Protein AF-A0AA95BVN0-F1 (afdb_monomer_lite)

pLDDT: mean 71.1, std 17.51, range [23.05, 95.69]

Structure (mmCIF, N/CA/C/O backbone):
data_AF-A0AA95BVN0-F1
#
_entry.id   AF-A0AA95BVN0-F1
#
loop_
_atom_site.group_PDB
_atom_site.id
_atom_site.type_symbol
_atom_site.label_atom_id
_atom_site.label_alt_id
_atom_site.label_comp_id
_atom_site.label_asym_id
_atom_site.label_entity_id
_atom_site.label_seq_id
_atom_site.pdbx_PDB_ins_code
_atom_site.Cartn_x
_atom_site.Cartn_y
_atom_site.Cartn_z
_atom_site.occupancy
_atom_site.B_iso_or_equiv
_atom_site.auth_seq_id
_atom_site.auth_comp_id
_atom_site.auth_asym_id
_atom_site.auth_atom_id
_atom_site.pdbx_PDB_model_num
ATOM 1 N N . MET A 1 1 ? -22.262 4.158 20.030 1.00 78.12 1 MET A N 1
ATOM 2 C CA . MET A 1 1 ? -21.101 3.301 20.342 1.00 78.12 1 MET A CA 1
ATOM 3 C C . MET A 1 1 ? -20.127 3.224 19.173 1.00 78.12 1 MET A C 1
ATOM 5 O O . MET A 1 1 ? -19.032 3.750 19.288 1.00 78.12 1 MET A O 1
ATOM 9 N N . GLU A 1 2 ? -20.540 2.690 18.022 1.00 81.88 2 GLU A N 1
ATOM 10 C CA . GLU A 1 2 ? -19.675 2.530 16.840 1.00 81.88 2 GLU A CA 1
ATOM 11 C C . GLU A 1 2 ? -18.887 3.794 16.451 1.00 81.88 2 GLU A C 1
ATOM 13 O O . GLU A 1 2 ? -17.672 3.731 16.297 1.00 81.88 2 GLU A O 1
ATOM 18 N N . ARG A 1 3 ? -19.538 4.965 16.389 1.00 84.62 3 ARG A N 1
ATOM 19 C CA . ARG A 1 3 ? -18.864 6.246 16.096 1.00 84.62 3 ARG A CA 1
ATOM 20 C C . ARG A 1 3 ? -17.729 6.581 17.075 1.00 84.62 3 ARG A C 1
ATOM 22 O O . ARG A 1 3 ? -16.707 7.100 16.650 1.00 84.62 3 ARG A O 1
ATOM 29 N N . ILE A 1 4 ? -17.898 6.288 18.367 1.00 83.50 4 ILE A N 1
ATOM 30 C CA . ILE A 1 4 ? -16.883 6.556 19.403 1.00 83.50 4 ILE A CA 1
ATOM 31 C C . ILE A 1 4 ? -15.647 5.696 19.138 1.00 83.50 4 ILE A C 1
ATOM 33 O O . ILE A 1 4 ? -14.533 6.206 19.098 1.00 83.50 4 ILE A O 1
ATOM 37 N N . ILE A 1 5 ? -15.861 4.403 18.889 1.00 81.69 5 ILE A N 1
ATOM 38 C CA . ILE A 1 5 ? -14.778 3.451 18.643 1.00 81.69 5 ILE A CA 1
ATOM 39 C C . ILE A 1 5 ? -14.080 3.766 17.320 1.00 81.69 5 ILE A C 1
ATOM 41 O O . ILE A 1 5 ? -12.857 3.786 17.267 1.00 81.69 5 ILE A O 1
ATOM 45 N N . ARG A 1 6 ? -14.832 4.099 16.263 1.00 84.19 6 ARG A N 1
ATOM 46 C CA . ARG A 1 6 ? -14.247 4.526 14.984 1.00 84.19 6 ARG A CA 1
ATOM 47 C C . ARG A 1 6 ? -13.397 5.786 15.144 1.00 84.19 6 ARG A C 1
ATOM 49 O O . ARG A 1 6 ? -12.275 5.794 14.660 1.00 84.19 6 ARG A O 1
ATOM 56 N N . ASN A 1 7 ? -13.870 6.793 15.880 1.00 84.06 7 ASN A N 1
ATOM 57 C CA . ASN A 1 7 ? -13.094 8.007 16.150 1.00 84.06 7 ASN A CA 1
ATOM 58 C C . ASN A 1 7 ? -11.837 7.737 16.991 1.00 84.06 7 ASN A C 1
ATOM 60 O O . ASN A 1 7 ? -10.831 8.411 16.803 1.00 84.06 7 ASN A O 1
ATOM 64 N N . HIS A 1 8 ? -11.884 6.760 17.901 1.00 82.06 8 HIS A N 1
ATOM 65 C CA . HIS A 1 8 ? -10.721 6.331 18.678 1.00 82.06 8 HIS A CA 1
ATOM 66 C C . HIS A 1 8 ? -9.692 5.579 17.819 1.00 82.06 8 HIS A C 1
ATOM 68 O O . HIS A 1 8 ? -8.492 5.754 17.999 1.00 82.06 8 HIS A O 1
ATOM 74 N N . LEU A 1 9 ? -10.157 4.756 16.876 1.00 77.50 9 LEU A N 1
ATOM 75 C CA . LEU A 1 9 ? -9.301 3.933 16.023 1.00 77.50 9 LEU A CA 1
ATOM 76 C C . LEU A 1 9 ? -8.743 4.682 14.809 1.00 77.50 9 LEU A C 1
ATOM 78 O O . LEU A 1 9 ? -7.658 4.336 14.351 1.00 77.50 9 LEU A O 1
ATOM 82 N N . GLU A 1 10 ? -9.449 5.682 14.272 1.00 78.44 10 GLU A N 1
ATOM 83 C CA . GLU A 1 10 ? -9.043 6.393 13.049 1.00 78.44 10 GLU A CA 1
ATOM 84 C C . GLU A 1 10 ? -7.615 6.966 13.122 1.00 78.44 10 GLU A C 1
ATOM 86 O O . GLU A 1 10 ? -6.864 6.739 12.177 1.00 78.44 10 GLU A O 1
ATOM 91 N N . PRO A 1 11 ? -7.178 7.612 14.225 1.00 72.81 11 PRO A N 1
ATOM 92 C CA . PRO A 1 11 ? -5.807 8.114 14.349 1.00 72.81 11 PRO A CA 1
ATOM 93 C C . PRO A 1 11 ? -4.747 7.010 14.418 1.00 72.81 11 PRO A C 1
ATOM 95 O O . PRO A 1 11 ? -3.572 7.281 14.198 1.00 72.81 11 PRO A O 1
ATOM 98 N N . THR A 1 12 ? -5.150 5.780 14.754 1.00 71.12 12 THR A N 1
ATOM 99 C CA . THR A 1 12 ? -4.251 4.622 14.858 1.00 71.12 12 THR A CA 1
ATOM 100 C C . THR A 1 12 ? -4.133 3.834 13.561 1.00 71.12 12 THR A C 1
ATOM 102 O O . THR A 1 12 ? -3.340 2.901 13.517 1.00 71.12 12 THR A O 1
ATOM 105 N N . LYS A 1 13 ? -4.915 4.186 12.529 1.00 74.19 13 LYS A N 1
ATOM 106 C CA . LYS A 1 13 ? -4.907 3.459 11.262 1.00 74.19 13 LYS A CA 1
ATOM 107 C C . LYS A 1 13 ? -3.582 3.615 10.547 1.00 74.19 13 LYS A C 1
ATOM 109 O O . LYS A 1 13 ? -3.167 4.725 10.212 1.00 74.19 13 LYS A O 1
ATOM 114 N N . GLU A 1 14 ? -2.984 2.486 10.217 1.00 75.00 14 GLU A N 1
ATOM 115 C CA . GLU A 1 14 ? -1.767 2.462 9.423 1.00 75.00 14 GLU A CA 1
ATOM 116 C C . GLU A 1 14 ? -2.058 2.611 7.921 1.00 75.00 14 GLU A C 1
ATOM 118 O O . GLU A 1 14 ? -3.038 2.086 7.376 1.00 75.00 14 GLU A O 1
ATOM 123 N N . LEU A 1 15 ? -1.173 3.336 7.237 1.00 74.44 15 LEU A N 1
ATOM 124 C CA . LEU A 1 15 ? -1.127 3.431 5.782 1.00 74.44 15 LEU A CA 1
ATOM 125 C C . LEU A 1 15 ? 0.186 2.845 5.291 1.00 74.44 15 LEU A C 1
ATOM 127 O O . LEU A 1 15 ? 1.250 3.108 5.847 1.00 74.44 15 LEU A O 1
ATOM 131 N N . TYR A 1 16 ? 0.102 2.097 4.203 1.00 73.31 16 TYR A N 1
ATOM 132 C CA . TYR A 1 16 ? 1.226 1.387 3.620 1.00 73.31 16 TYR A CA 1
ATOM 133 C C . TYR A 1 16 ? 1.524 2.015 2.276 1.00 73.31 16 TYR A C 1
ATOM 135 O O . TYR A 1 16 ? 0.611 2.183 1.465 1.00 73.31 16 TYR A O 1
ATOM 143 N N . ALA A 1 17 ? 2.786 2.346 2.020 1.00 74.38 17 ALA A N 1
ATOM 144 C CA . ALA A 1 17 ? 3.179 2.985 0.773 1.00 74.38 17 ALA A CA 1
ATOM 145 C C . ALA A 1 17 ? 4.375 2.294 0.105 1.00 74.38 17 ALA A C 1
ATOM 147 O O . ALA A 1 17 ? 5.085 1.499 0.711 1.00 74.38 17 ALA A O 1
ATOM 148 N N . LEU A 1 18 ? 4.599 2.628 -1.158 1.00 74.44 18 LEU A N 1
ATOM 149 C CA . LEU A 1 18 ? 5.765 2.279 -1.954 1.00 74.44 18 LEU A CA 1
ATOM 150 C C . LEU A 1 18 ? 6.384 3.580 -2.470 1.00 74.44 18 LEU A C 1
ATOM 152 O O . LEU A 1 18 ? 5.671 4.439 -2.991 1.00 74.44 18 LEU A O 1
ATOM 156 N N . ALA A 1 19 ? 7.704 3.715 -2.365 1.00 73.81 19 ALA A N 1
ATOM 157 C CA . ALA A 1 19 ? 8.438 4.740 -3.098 1.00 73.81 19 ALA A CA 1
ATOM 158 C C . ALA A 1 19 ? 8.720 4.225 -4.518 1.00 73.81 19 ALA A C 1
ATOM 160 O O . ALA A 1 19 ? 9.470 3.269 -4.705 1.00 73.81 19 ALA A O 1
ATOM 161 N N . LEU A 1 20 ? 8.086 4.838 -5.513 1.00 76.12 20 LEU A N 1
ATOM 162 C CA . LEU A 1 20 ? 8.218 4.497 -6.922 1.00 76.12 20 LEU A CA 1
ATOM 163 C C . LEU A 1 20 ? 9.097 5.532 -7.622 1.00 76.12 20 LEU A C 1
ATOM 165 O O . LEU A 1 20 ? 8.744 6.707 -7.690 1.00 76.12 20 LEU A O 1
ATOM 169 N N . GLN A 1 21 ? 10.211 5.089 -8.198 1.00 75.62 21 GLN A N 1
ATOM 170 C CA . GLN A 1 21 ? 11.025 5.945 -9.053 1.00 75.62 21 GLN A CA 1
ATOM 171 C C . GLN A 1 21 ? 10.382 6.095 -10.434 1.00 75.62 21 GLN A C 1
ATOM 173 O O . GLN A 1 21 ? 10.033 5.112 -11.090 1.00 75.62 21 GLN A O 1
ATOM 178 N N . THR A 1 22 ? 10.217 7.343 -10.856 1.00 80.50 22 THR A N 1
ATOM 179 C CA . THR A 1 22 ? 9.671 7.751 -12.154 1.00 80.50 22 THR A CA 1
ATOM 180 C C . THR A 1 22 ? 10.753 8.448 -12.980 1.00 80.50 22 THR A C 1
ATOM 182 O O . THR A 1 22 ? 11.842 8.709 -12.481 1.00 80.50 22 THR A O 1
ATOM 185 N N . GLY A 1 23 ? 10.482 8.726 -14.254 1.00 83.38 23 GLY A N 1
ATOM 186 C CA . GLY A 1 23 ? 11.475 9.245 -15.191 1.00 83.38 23 GLY A CA 1
ATOM 187 C C . GLY A 1 23 ? 12.376 8.146 -15.749 1.00 83.38 23 GLY A C 1
ATOM 188 O O . GLY A 1 23 ? 11.931 7.015 -15.954 1.00 83.38 23 GLY A O 1
ATOM 189 N N . GLU A 1 24 ? 13.625 8.486 -16.067 1.00 85.06 24 GLU A N 1
ATOM 190 C CA . GLU A 1 24 ? 14.593 7.515 -16.582 1.00 85.06 24 GLU A CA 1
ATOM 191 C C . GLU A 1 24 ? 15.206 6.700 -15.444 1.00 85.06 24 GLU A C 1
ATOM 193 O O . GLU A 1 24 ? 15.848 7.239 -14.546 1.00 85.06 24 GLU A O 1
ATOM 198 N N . VAL A 1 25 ? 15.048 5.380 -15.514 1.00 79.19 25 VAL A N 1
ATOM 199 C CA . VAL A 1 25 ? 15.492 4.448 -14.476 1.00 79.19 25 VAL A CA 1
ATOM 200 C C . VAL A 1 25 ? 16.294 3.301 -15.077 1.00 79.19 25 VAL A C 1
ATOM 202 O O . VAL A 1 25 ? 16.074 2.896 -16.221 1.00 79.19 25 VAL A O 1
ATOM 205 N N . THR A 1 26 ? 17.230 2.769 -14.290 1.00 79.19 26 THR A N 1
ATOM 206 C CA . THR A 1 26 ? 17.956 1.531 -14.600 1.00 79.19 26 THR A CA 1
ATOM 207 C C . THR A 1 26 ? 17.575 0.479 -13.575 1.00 79.19 26 THR A C 1
ATOM 209 O O . THR A 1 26 ? 17.833 0.643 -12.387 1.00 79.19 26 THR A O 1
ATOM 212 N N . LEU A 1 27 ? 16.950 -0.593 -14.043 1.00 74.31 27 LEU A N 1
ATOM 213 C CA . LEU A 1 27 ? 16.299 -1.593 -13.209 1.00 74.31 27 LEU A CA 1
ATOM 214 C C . LEU A 1 27 ? 16.991 -2.947 -13.380 1.00 74.31 27 LEU A C 1
ATOM 216 O O . LEU A 1 27 ? 17.377 -3.289 -14.501 1.00 74.31 27 LEU A O 1
ATOM 220 N N . PRO A 1 28 ? 17.142 -3.753 -12.320 1.00 74.19 28 PRO A N 1
ATOM 221 C CA . PRO A 1 28 ? 17.630 -5.117 -12.464 1.00 74.19 28 PRO A CA 1
ATOM 222 C C . PRO A 1 28 ? 16.620 -5.977 -13.240 1.00 74.19 28 PRO A C 1
ATOM 224 O O . PRO A 1 28 ? 15.403 -5.761 -13.178 1.00 74.19 28 PRO A O 1
ATOM 227 N N . LEU A 1 29 ? 17.119 -6.996 -13.943 1.00 69.75 29 LEU A N 1
ATOM 228 C CA . LEU A 1 29 ? 16.258 -8.052 -14.484 1.00 69.75 29 LEU A CA 1
ATOM 229 C C . LEU A 1 29 ? 15.560 -8.804 -13.329 1.00 69.75 29 LEU A C 1
ATOM 231 O O . LEU A 1 29 ? 16.141 -8.987 -12.256 1.00 69.75 29 LEU A O 1
ATOM 235 N N . GLY A 1 30 ? 14.298 -9.199 -13.534 1.00 64.12 30 GLY A N 1
ATOM 236 C CA . GLY A 1 30 ? 13.497 -9.899 -12.520 1.00 64.12 30 GLY A CA 1
ATOM 237 C C . GLY A 1 30 ? 14.121 -11.226 -12.062 1.00 64.12 30 GLY A C 1
ATOM 238 O O . GLY A 1 30 ? 14.895 -11.836 -12.796 1.00 64.12 30 GLY A O 1
ATOM 239 N N . GLY A 1 31 ? 13.792 -11.669 -10.842 1.00 56.59 31 GLY A N 1
ATOM 240 C CA . GLY A 1 31 ? 14.226 -12.962 -10.291 1.00 56.59 31 GLY A CA 1
ATOM 241 C C . GLY A 1 31 ? 15.585 -12.979 -9.575 1.00 56.59 31 GLY A C 1
ATOM 242 O O . GLY A 1 31 ? 15.949 -14.011 -9.019 1.00 56.59 31 GLY A O 1
ATOM 243 N N . LYS A 1 32 ? 16.335 -11.865 -9.552 1.00 46.88 32 LYS A N 1
ATOM 244 C CA . LYS A 1 32 ? 17.651 -11.776 -8.878 1.00 46.88 32 LYS A CA 1
ATOM 245 C C . LYS A 1 32 ? 17.600 -11.217 -7.446 1.00 46.88 32 LYS A C 1
ATOM 247 O O . LYS A 1 32 ? 18.495 -11.500 -6.656 1.00 46.88 32 LYS A O 1
ATOM 252 N N . TYR A 1 33 ? 16.571 -10.441 -7.114 1.00 45.31 33 TYR A N 1
ATOM 253 C CA . TYR A 1 33 ? 16.375 -9.831 -5.795 1.00 45.31 33 TYR A CA 1
ATOM 254 C C . TYR A 1 33 ? 14.983 -10.186 -5.265 1.00 45.31 33 TYR A C 1
ATOM 256 O O . TYR A 1 33 ? 14.074 -10.355 -6.083 1.00 45.31 33 TYR A O 1
ATOM 264 N N . PRO A 1 34 ? 14.801 -10.313 -3.935 1.00 42.75 34 PRO A N 1
ATOM 265 C CA . PRO A 1 34 ? 13.487 -10.554 -3.360 1.00 42.75 34 PRO A CA 1
ATOM 266 C C . PRO A 1 34 ? 12.512 -9.476 -3.835 1.00 42.75 34 PRO A C 1
ATOM 268 O O . PRO A 1 34 ? 12.796 -8.279 -3.789 1.00 42.75 34 PRO A O 1
ATOM 271 N N . HIS A 1 35 ? 11.377 -9.931 -4.353 1.00 47.88 35 HIS A N 1
ATOM 272 C CA . HIS A 1 35 ? 10.274 -9.061 -4.723 1.00 47.88 35 HIS A CA 1
ATOM 273 C C . HIS A 1 35 ? 9.620 -8.519 -3.449 1.00 47.88 35 HIS A C 1
ATOM 275 O O . HIS A 1 35 ? 9.761 -9.111 -2.378 1.00 47.88 35 HIS A O 1
ATOM 281 N N . VAL A 1 36 ? 8.870 -7.420 -3.562 1.00 46.78 36 VAL A N 1
ATOM 282 C CA . VAL A 1 36 ? 7.955 -7.022 -2.488 1.00 46.78 36 VAL A CA 1
ATOM 283 C C . VAL A 1 36 ? 6.926 -8.130 -2.345 1.00 46.78 36 VAL A C 1
ATOM 285 O O . VAL A 1 36 ? 5.977 -8.222 -3.118 1.00 46.78 36 VAL A O 1
ATOM 288 N N . THR A 1 37 ? 7.150 -9.002 -1.374 1.00 41.50 37 THR A N 1
ATOM 289 C CA . THR A 1 37 ? 6.113 -9.841 -0.807 1.00 41.50 37 THR A CA 1
ATOM 290 C C . THR A 1 37 ? 5.283 -8.893 0.043 1.00 41.50 37 THR A C 1
ATOM 292 O O . THR A 1 37 ? 5.810 -8.282 0.970 1.00 41.50 37 THR A O 1
ATOM 295 N N . TYR A 1 38 ? 4.043 -8.676 -0.376 1.00 44.03 38 TYR A N 1
ATOM 296 C CA . TYR A 1 38 ? 2.978 -7.961 0.327 1.00 44.03 38 TYR A CA 1
ATOM 297 C C . TYR A 1 38 ? 3.096 -8.024 1.868 1.00 44.03 38 TYR A C 1
ATOM 299 O O . TYR A 1 38 ? 3.600 -9.013 2.407 1.00 44.03 38 TYR A O 1
ATOM 307 N N . PRO A 1 39 ? 2.613 -7.003 2.604 1.00 44.78 39 PRO A N 1
ATOM 308 C CA . PRO A 1 39 ? 2.546 -7.085 4.061 1.00 44.78 39 PRO A CA 1
ATOM 309 C C . PRO A 1 39 ? 1.774 -8.351 4.462 1.00 44.78 39 PRO A C 1
ATOM 311 O O . PRO A 1 39 ? 0.632 -8.543 4.049 1.00 44.78 39 PRO A O 1
ATOM 314 N N . VAL A 1 40 ? 2.427 -9.245 5.208 1.00 41.41 40 VAL A N 1
ATOM 315 C CA . VAL A 1 40 ? 1.841 -10.529 5.609 1.00 41.41 40 VAL A CA 1
ATOM 316 C C . VAL A 1 40 ? 1.044 -10.337 6.907 1.00 41.41 40 VAL A C 1
ATOM 318 O O . VAL A 1 40 ? 1.543 -9.671 7.819 1.00 41.41 40 VAL A O 1
ATOM 321 N N . PRO A 1 41 ? -0.155 -10.931 7.021 1.00 40.91 41 PRO A N 1
ATOM 322 C CA . PRO A 1 41 ? -0.836 -11.175 8.293 1.00 40.91 41 PRO A CA 1
ATOM 323 C C . PRO A 1 41 ? 0.097 -11.797 9.351 1.00 40.91 41 PRO A C 1
ATOM 325 O O . PRO A 1 41 ? 0.703 -12.833 9.083 1.00 40.91 41 PRO A O 1
ATOM 328 N N . GLY A 1 42 ? 0.192 -11.205 10.550 1.00 43.69 42 GLY A N 1
ATOM 329 C CA . GLY A 1 42 ? 0.751 -11.876 11.739 1.00 43.69 42 GLY A CA 1
ATOM 330 C C . GLY A 1 42 ? 2.241 -11.666 12.062 1.00 43.69 42 GLY A C 1
ATOM 331 O O . GLY A 1 42 ? 2.999 -12.628 12.144 1.00 43.69 42 GLY A O 1
ATOM 332 N N . GLY A 1 43 ? 2.668 -10.433 12.353 1.00 36.72 43 GLY A N 1
ATOM 333 C CA . GLY A 1 43 ? 4.016 -10.163 12.871 1.00 36.72 43 GLY A CA 1
ATOM 334 C C . GLY A 1 43 ? 4.019 -9.259 14.101 1.00 36.72 43 GLY A C 1
ATOM 335 O O . GLY A 1 43 ? 4.195 -8.054 13.970 1.00 36.72 43 GLY A O 1
ATOM 336 N N . THR A 1 44 ? 3.901 -9.823 15.304 1.00 37.72 44 THR A N 1
ATOM 337 C CA . THR A 1 44 ? 4.252 -9.116 16.553 1.00 37.72 44 THR A CA 1
ATOM 338 C C . THR A 1 44 ? 5.765 -8.877 16.686 1.00 37.72 44 THR A C 1
ATOM 340 O O . THR A 1 44 ? 6.177 -8.035 17.478 1.00 37.72 44 THR A O 1
ATOM 343 N N . GLU A 1 45 ? 6.599 -9.550 15.881 1.00 38.16 45 GLU A N 1
ATOM 344 C CA . GLU A 1 45 ? 8.073 -9.467 15.932 1.00 38.16 45 GLU A CA 1
ATOM 345 C C . GLU A 1 45 ? 8.722 -8.710 14.764 1.00 38.16 45 GLU A C 1
ATOM 347 O O . GLU A 1 45 ? 9.940 -8.700 14.592 1.00 38.16 45 GLU A O 1
ATOM 352 N N . THR A 1 46 ? 7.943 -8.011 13.949 1.00 36.06 46 THR A N 1
ATOM 353 C CA . THR A 1 46 ? 8.507 -6.946 13.118 1.00 36.06 46 THR A CA 1
ATOM 354 C C . THR A 1 46 ? 7.552 -5.780 13.215 1.00 36.06 46 THR A C 1
ATOM 356 O O . THR A 1 46 ? 6.484 -5.862 12.618 1.00 36.06 46 THR A O 1
ATOM 359 N N . PRO A 1 47 ? 7.864 -4.716 13.977 1.00 33.84 47 PRO A N 1
ATOM 360 C CA . PRO A 1 47 ? 6.991 -3.559 13.983 1.00 33.84 47 PRO A CA 1
ATOM 361 C C . PRO A 1 47 ? 6.863 -3.087 12.532 1.00 33.84 47 PRO A C 1
ATOM 363 O O . PRO A 1 47 ? 7.854 -2.873 11.832 1.00 33.84 47 PRO A O 1
ATOM 366 N N . ILE A 1 48 ? 5.620 -3.009 12.066 1.00 38.50 48 ILE A N 1
ATOM 367 C CA . ILE A 1 48 ? 5.196 -2.748 10.682 1.00 38.50 48 ILE A CA 1
ATOM 368 C C . ILE A 1 48 ? 5.356 -1.247 10.331 1.00 38.50 48 ILE A C 1
ATOM 370 O O . ILE A 1 48 ? 4.744 -0.663 9.444 1.00 38.50 48 ILE A O 1
ATOM 374 N N . SER A 1 49 ? 6.304 -0.608 10.999 1.00 34.16 49 SER A N 1
ATOM 375 C CA . SER A 1 49 ? 6.754 0.757 10.843 1.00 34.16 49 SER A CA 1
ATOM 376 C C . SER A 1 49 ? 7.624 0.929 9.587 1.00 34.16 49 SER A C 1
ATOM 378 O O . SER A 1 49 ? 8.772 1.341 9.706 1.00 34.16 49 SER A O 1
ATOM 380 N N . ASN A 1 50 ? 7.115 0.655 8.376 1.00 38.97 50 ASN A N 1
ATOM 381 C CA . ASN A 1 50 ? 7.875 0.833 7.124 1.00 38.97 50 ASN A CA 1
ATOM 382 C C . ASN A 1 50 ? 7.060 1.417 5.952 1.00 38.97 50 ASN A C 1
ATOM 384 O O . ASN A 1 50 ? 6.896 0.765 4.929 1.00 38.97 50 ASN A O 1
ATOM 388 N N . VAL A 1 51 ? 6.605 2.669 6.091 1.00 39.84 51 VAL A N 1
ATOM 389 C CA . VAL A 1 51 ? 7.033 3.820 5.259 1.00 39.84 51 VAL A CA 1
ATOM 390 C C . VAL A 1 51 ? 6.918 5.067 6.135 1.00 39.84 51 VAL A C 1
ATOM 392 O O . VAL A 1 51 ? 5.814 5.493 6.462 1.00 39.84 51 VAL A O 1
ATOM 395 N N . TRP A 1 52 ? 8.049 5.669 6.509 1.00 38.75 52 TRP A N 1
ATOM 396 C CA . TRP A 1 52 ? 8.065 6.923 7.270 1.00 38.75 52 TRP A CA 1
ATOM 397 C C . TRP A 1 52 ? 8.497 8.079 6.386 1.00 38.75 52 TRP A C 1
ATOM 399 O O . TRP A 1 52 ? 9.508 8.011 5.688 1.00 38.75 52 TRP A O 1
ATOM 409 N N . ILE A 1 53 ? 7.745 9.169 6.464 1.00 30.77 53 ILE A N 1
ATOM 410 C CA . ILE A 1 53 ? 8.086 10.449 5.851 1.00 30.77 53 ILE A CA 1
ATOM 411 C C . ILE A 1 53 ? 8.301 11.436 6.991 1.00 30.77 53 ILE A C 1
ATOM 413 O O . ILE A 1 53 ? 7.542 11.490 7.956 1.00 30.77 53 ILE A O 1
ATOM 417 N N . VAL A 1 54 ? 9.438 12.117 6.915 1.00 31.89 54 VAL A N 1
ATOM 418 C CA . VAL A 1 54 ? 10.267 12.438 8.077 1.00 31.89 54 VAL A CA 1
ATOM 419 C C . VAL A 1 54 ? 10.085 13.871 8.561 1.00 31.89 54 VAL A C 1
ATOM 421 O O . VAL A 1 54 ? 10.381 14.801 7.823 1.00 31.89 54 VAL A O 1
ATOM 424 N N . ASN A 1 55 ? 9.820 14.046 9.857 1.00 23.27 55 ASN A N 1
ATOM 425 C CA . ASN A 1 55 ? 10.467 15.115 10.625 1.00 23.27 55 ASN A CA 1
ATOM 426 C C . ASN A 1 55 ? 11.032 14.554 11.944 1.00 23.27 55 ASN A C 1
ATOM 428 O O . ASN A 1 55 ? 10.563 14.868 13.032 1.00 23.27 55 ASN A O 1
ATOM 432 N N . GLY A 1 56 ? 12.037 13.678 11.813 1.00 23.05 56 GLY A N 1
ATOM 433 C CA . GLY A 1 56 ? 12.796 13.113 12.934 1.00 23.05 56 GLY A CA 1
ATOM 434 C C . GLY A 1 56 ? 13.232 11.654 12.751 1.00 23.05 56 GLY A C 1
ATOM 435 O O . GLY A 1 56 ? 12.794 10.805 13.505 1.00 23.05 56 GLY A O 1
ATOM 436 N N . ASN A 1 57 ? 14.061 11.385 11.735 1.00 23.98 57 ASN A N 1
ATOM 437 C CA . ASN A 1 57 ? 14.975 10.241 11.535 1.00 23.98 57 ASN A CA 1
ATOM 438 C C . ASN A 1 57 ? 14.613 8.826 12.055 1.00 23.98 57 ASN A C 1
ATOM 440 O O . ASN A 1 57 ? 14.791 8.536 13.232 1.00 23.98 57 ASN A O 1
ATOM 444 N N . TYR A 1 58 ? 14.311 7.906 11.127 1.00 29.03 58 TYR A N 1
ATOM 445 C CA . TYR A 1 58 ? 15.033 6.641 10.836 1.00 29.03 58 TYR A CA 1
ATOM 446 C C . TYR A 1 58 ? 14.196 5.807 9.843 1.00 29.03 58 TYR A C 1
ATOM 448 O O . TYR A 1 58 ? 12.992 5.643 10.030 1.00 29.03 58 TYR A O 1
ATOM 456 N N . MET A 1 59 ? 14.823 5.310 8.770 1.00 38.06 59 MET A N 1
ATOM 457 C CA . MET A 1 59 ? 14.214 4.396 7.793 1.00 38.06 59 MET A CA 1
ATOM 458 C C . MET A 1 59 ? 14.431 2.955 8.267 1.00 38.06 59 MET A C 1
ATOM 460 O O . MET A 1 59 ? 15.567 2.487 8.302 1.00 38.06 59 MET A O 1
ATOM 464 N N . GLY A 1 60 ? 13.356 2.259 8.642 1.00 32.44 60 GLY A N 1
ATOM 465 C CA . GLY A 1 60 ? 13.377 0.800 8.761 1.00 32.44 60 GLY A CA 1
ATOM 466 C C . GLY A 1 60 ? 13.366 0.126 7.380 1.00 32.44 60 GLY A C 1
ATOM 467 O O . GLY A 1 60 ? 13.520 0.797 6.360 1.00 32.44 60 GLY A O 1
ATOM 468 N N . LYS A 1 61 ? 13.196 -1.206 7.347 1.00 34.69 61 LYS A N 1
ATOM 469 C CA . LYS A 1 61 ? 13.140 -2.023 6.120 1.00 34.69 61 LYS A CA 1
ATOM 470 C C . LYS A 1 61 ? 12.044 -1.530 5.169 1.00 34.69 61 LYS A C 1
ATOM 472 O O . LYS A 1 61 ? 10.912 -2.009 5.196 1.00 34.69 61 LYS A O 1
ATOM 477 N N . THR A 1 62 ? 12.401 -0.618 4.277 1.00 36.22 62 THR A N 1
ATOM 478 C CA . THR A 1 62 ? 11.716 -0.438 3.009 1.00 36.22 62 THR A CA 1
ATOM 479 C C . THR A 1 62 ? 11.611 -1.820 2.369 1.00 36.22 62 THR A C 1
ATOM 481 O O . THR A 1 62 ? 12.616 -2.501 2.160 1.00 36.22 62 THR A O 1
ATOM 484 N N . TYR A 1 63 ? 10.391 -2.267 2.070 1.00 39.97 63 TYR A N 1
ATOM 485 C CA . TYR A 1 63 ? 10.215 -3.298 1.054 1.00 39.97 63 TYR A CA 1
ATOM 486 C C . TYR A 1 63 ? 10.556 -2.618 -0.270 1.00 39.97 63 TYR A C 1
ATOM 488 O O . TYR A 1 63 ? 9.688 -2.157 -1.009 1.00 39.97 63 TYR A O 1
ATOM 496 N N . GLU A 1 64 ? 11.856 -2.438 -0.500 1.00 39.50 64 GLU A N 1
ATOM 497 C CA . GLU A 1 64 ? 12.396 -1.947 -1.749 1.00 39.50 64 GLU A CA 1
ATOM 498 C C . GLU A 1 64 ? 12.073 -3.019 -2.770 1.00 39.50 64 GLU A C 1
ATOM 500 O O . GLU A 1 64 ? 12.822 -3.966 -2.999 1.00 39.50 64 GLU A O 1
ATOM 505 N N . CYS A 1 65 ? 10.937 -2.860 -3.445 1.00 48.53 65 CYS A N 1
ATOM 506 C CA . CYS A 1 65 ? 10.957 -3.245 -4.832 1.00 48.53 65 CYS A CA 1
ATOM 507 C C . CYS A 1 65 ? 12.087 -2.398 -5.405 1.00 48.53 65 CYS A C 1
ATOM 509 O O . CYS A 1 65 ? 11.900 -1.199 -5.601 1.00 48.53 65 CYS A O 1
ATOM 511 N N . HIS A 1 66 ? 13.236 -2.992 -5.722 1.00 48.28 66 HIS A N 1
ATOM 512 C CA . HIS A 1 66 ? 14.246 -2.335 -6.558 1.00 48.28 66 HIS A CA 1
ATOM 513 C C . HIS A 1 66 ? 13.720 -2.094 -7.991 1.00 48.28 66 HIS A C 1
ATOM 515 O O . HIS A 1 66 ? 14.485 -2.066 -8.950 1.00 48.28 66 HIS A O 1
ATOM 521 N N . GLY A 1 67 ? 12.396 -1.998 -8.153 1.00 58.38 67 GLY A N 1
ATOM 522 C CA . GLY A 1 67 ? 11.706 -1.703 -9.380 1.00 58.38 67 GLY A CA 1
ATOM 523 C C . GLY A 1 67 ? 12.057 -2.670 -10.489 1.00 58.38 67 GLY A C 1
ATOM 524 O O . GLY A 1 67 ? 12.208 -2.216 -11.607 1.00 58.38 67 GLY A O 1
ATOM 525 N N . CYS A 1 68 ? 12.262 -3.965 -10.223 1.00 71.94 68 CYS A N 1
ATOM 526 C CA . CYS A 1 68 ? 12.752 -4.853 -11.279 1.00 71.94 68 CYS A CA 1
ATOM 527 C C . CYS A 1 68 ? 11.832 -4.831 -12.513 1.00 71.94 68 CYS A C 1
ATOM 529 O O . CYS A 1 68 ? 10.629 -4.574 -12.409 1.00 71.94 68 CYS A O 1
ATOM 531 N N . ASP A 1 69 ? 12.394 -5.165 -13.674 1.00 75.50 69 ASP A N 1
ATOM 532 C CA . ASP A 1 69 ? 11.674 -5.207 -14.956 1.00 75.50 69 ASP A CA 1
ATOM 533 C C . ASP A 1 69 ? 10.350 -5.994 -14.876 1.00 75.50 69 ASP A C 1
ATOM 535 O O . ASP A 1 69 ? 9.357 -5.596 -15.478 1.00 75.50 69 ASP A O 1
ATOM 539 N N . SER A 1 70 ? 10.298 -7.068 -14.076 1.00 77.06 70 SER A N 1
ATOM 540 C CA . SER A 1 70 ? 9.073 -7.855 -13.881 1.00 77.06 70 SER A CA 1
ATOM 541 C C . SER A 1 70 ? 7.986 -7.092 -13.122 1.00 77.06 70 SER A C 1
ATOM 543 O O . SER A 1 70 ? 6.828 -7.148 -13.514 1.00 77.06 70 SER A O 1
ATOM 545 N N . CYS A 1 71 ? 8.337 -6.367 -12.056 1.00 75.69 71 CYS A N 1
ATOM 546 C CA . CYS A 1 71 ? 7.362 -5.595 -11.283 1.00 75.69 71 CYS A CA 1
ATOM 547 C C . CYS A 1 71 ? 6.809 -4.432 -12.112 1.00 75.69 71 CYS A C 1
ATOM 549 O O . CYS A 1 71 ? 5.605 -4.194 -12.098 1.00 75.69 71 CYS A O 1
ATOM 551 N N . MET A 1 72 ? 7.663 -3.754 -12.888 1.00 81.38 72 MET A N 1
ATOM 552 C CA . MET A 1 72 ? 7.210 -2.673 -13.768 1.00 81.38 72 MET A CA 1
ATOM 553 C C . MET A 1 72 ? 6.261 -3.170 -14.857 1.00 81.38 72 MET A C 1
ATOM 555 O O . MET A 1 72 ? 5.261 -2.511 -15.129 1.00 81.38 72 MET A O 1
ATOM 559 N N . LYS A 1 73 ? 6.510 -4.357 -15.423 1.00 84.19 73 LYS A N 1
ATOM 560 C CA . LYS A 1 73 ? 5.567 -5.000 -16.349 1.00 84.19 73 LYS A CA 1
ATOM 561 C C . LYS A 1 73 ? 4.234 -5.310 -15.687 1.00 84.19 73 LYS A C 1
ATOM 563 O O . LYS A 1 73 ? 3.212 -4.916 -16.221 1.00 84.19 73 LYS A O 1
ATOM 568 N N . CYS A 1 74 ? 4.234 -5.896 -14.490 1.00 82.12 74 CYS A N 1
ATOM 569 C CA . CYS A 1 74 ? 2.997 -6.142 -13.745 1.00 82.12 74 CYS A CA 1
ATOM 570 C C . CYS A 1 74 ? 2.190 -4.851 -13.520 1.00 82.12 74 CYS A C 1
ATOM 572 O O . CYS A 1 74 ? 0.984 -4.812 -13.759 1.00 82.12 74 CYS A O 1
ATOM 574 N N . TYR A 1 75 ? 2.848 -3.763 -13.105 1.00 86.00 75 TYR A N 1
ATOM 575 C CA . TYR A 1 75 ? 2.185 -2.469 -12.920 1.00 86.00 75 TYR A CA 1
ATOM 576 C C . TYR A 1 75 ? 1.680 -1.870 -14.240 1.00 86.00 75 TYR A C 1
ATOM 578 O O . TYR A 1 75 ? 0.627 -1.226 -14.263 1.00 86.00 75 TYR A O 1
ATOM 586 N N . GLN A 1 76 ? 2.423 -2.060 -15.332 1.00 90.69 76 GLN A N 1
ATOM 587 C CA . GLN A 1 76 ? 2.033 -1.633 -16.673 1.00 90.69 76 GLN A CA 1
ATOM 588 C C . GLN A 1 76 ? 0.818 -2.414 -17.179 1.00 90.69 76 GLN A C 1
ATOM 590 O O . GLN A 1 76 ? -0.142 -1.794 -17.631 1.00 90.69 76 GLN A O 1
ATOM 595 N N . ASP A 1 77 ? 0.822 -3.739 -17.042 1.00 90.19 77 ASP A N 1
ATOM 596 C CA . ASP A 1 77 ? -0.278 -4.625 -17.431 1.00 90.19 77 ASP A CA 1
ATOM 597 C C . ASP A 1 77 ? -1.556 -4.295 -16.639 1.00 90.19 77 ASP A C 1
ATOM 599 O O . ASP A 1 77 ? -2.663 -4.324 -17.177 1.00 90.19 77 ASP A O 1
ATOM 603 N N . ALA A 1 78 ? -1.409 -3.868 -15.379 1.00 87.56 78 ALA A N 1
ATOM 604 C CA . ALA A 1 78 ? -2.502 -3.358 -14.548 1.00 87.56 78 ALA A CA 1
ATOM 605 C C . ALA A 1 78 ? -2.958 -1.920 -14.902 1.00 87.56 78 ALA A C 1
ATOM 607 O O . ALA A 1 78 ? -3.913 -1.394 -14.307 1.00 87.56 78 ALA A O 1
ATOM 608 N N . GLY A 1 79 ? -2.286 -1.256 -15.849 1.00 93.81 79 GLY A N 1
ATOM 609 C CA . GLY A 1 79 ? -2.576 0.104 -16.310 1.00 93.81 79 GLY A CA 1
ATOM 610 C C . GLY A 1 79 ? -2.212 1.206 -15.311 1.00 93.81 79 GLY A C 1
ATOM 611 O O . GLY A 1 79 ? -2.763 2.307 -15.383 1.00 93.81 79 GLY A O 1
ATOM 612 N N . LEU A 1 80 ? -1.337 0.926 -14.343 1.00 90.44 80 LEU A N 1
ATOM 613 C CA . LEU A 1 80 ? -0.972 1.845 -13.256 1.00 90.44 80 LEU A CA 1
ATOM 614 C C . LEU A 1 80 ? 0.206 2.748 -13.625 1.00 90.44 80 LEU A C 1
ATOM 616 O O . LEU A 1 80 ? 0.296 3.886 -13.158 1.00 90.44 80 LEU A O 1
ATOM 620 N N . ILE A 1 81 ? 1.084 2.258 -14.497 1.00 91.00 81 ILE A N 1
ATOM 621 C CA . ILE A 1 81 ? 2.219 3.007 -15.030 1.00 91.00 81 ILE A CA 1
ATOM 622 C C . ILE A 1 81 ? 2.306 2.857 -16.547 1.00 91.00 81 ILE A C 1
ATOM 624 O O . ILE A 1 81 ? 1.815 1.897 -17.134 1.00 91.00 81 ILE A O 1
ATOM 628 N N . THR A 1 82 ? 2.987 3.805 -17.173 1.00 94.56 82 THR A N 1
ATOM 629 C CA . THR A 1 82 ? 3.640 3.595 -18.463 1.00 94.56 82 THR A CA 1
ATOM 630 C C . THR A 1 82 ? 5.069 3.139 -18.198 1.00 94.56 82 THR A C 1
ATOM 632 O O . THR A 1 82 ? 5.741 3.685 -17.319 1.00 94.56 82 THR A O 1
ATOM 635 N N . TYR A 1 83 ? 5.514 2.128 -18.938 1.00 91.44 83 TYR A N 1
ATOM 636 C CA . TYR A 1 83 ? 6.838 1.540 -18.806 1.00 91.44 83 TYR A CA 1
ATOM 637 C C . TYR A 1 83 ? 7.416 1.295 -20.199 1.00 91.44 83 TYR A C 1
ATOM 639 O O . TYR A 1 83 ? 6.985 0.396 -20.919 1.00 91.44 83 TYR A O 1
ATOM 647 N N . ASN A 1 84 ? 8.366 2.139 -20.600 1.00 93.75 84 ASN A N 1
ATOM 648 C CA . ASN A 1 84 ? 8.945 2.115 -21.940 1.00 93.75 84 ASN A CA 1
ATOM 649 C C . ASN A 1 84 ? 10.415 1.721 -21.854 1.00 93.75 84 ASN A C 1
ATOM 651 O O . ASN A 1 84 ? 11.235 2.477 -21.336 1.00 93.75 84 ASN A O 1
ATOM 65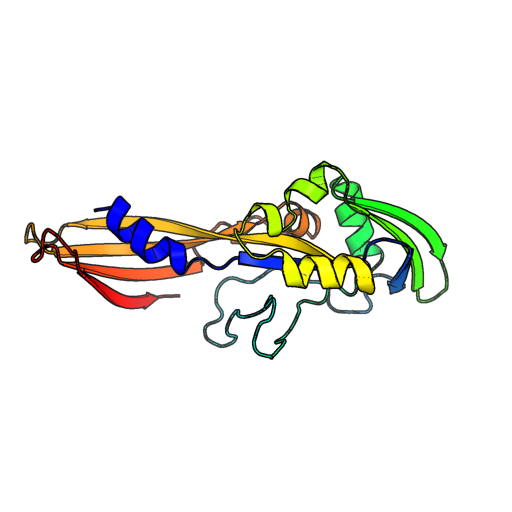5 N N . ILE A 1 85 ? 10.756 0.538 -22.360 1.00 91.88 85 ILE A N 1
ATOM 656 C CA . ILE A 1 85 ? 12.138 0.057 -22.378 1.00 91.88 85 ILE A CA 1
ATOM 657 C C . ILE A 1 85 ? 12.921 0.821 -23.449 1.00 91.88 85 ILE A C 1
ATOM 659 O O . ILE A 1 85 ? 12.596 0.758 -24.630 1.00 91.88 85 ILE A O 1
ATOM 663 N N . VAL A 1 86 ? 13.976 1.513 -23.023 1.00 92.50 86 VAL A N 1
ATOM 664 C CA . VAL A 1 86 ? 14.913 2.226 -23.902 1.00 92.50 86 VAL A CA 1
ATOM 665 C C . VAL A 1 86 ? 16.024 1.282 -24.354 1.00 92.50 86 VAL A C 1
ATOM 667 O O . VAL A 1 86 ? 16.408 1.269 -25.520 1.00 92.50 86 VAL A O 1
ATOM 670 N N . ARG A 1 87 ? 16.555 0.483 -23.423 1.00 92.75 87 ARG A N 1
ATOM 671 C CA . ARG A 1 87 ? 17.637 -0.471 -23.680 1.00 92.75 87 ARG A CA 1
ATOM 672 C C . ARG A 1 87 ? 17.585 -1.614 -22.677 1.00 92.75 87 ARG A C 1
ATOM 674 O O . ARG A 1 87 ? 17.316 -1.397 -21.500 1.00 92.75 87 ARG A O 1
ATOM 681 N N . ARG A 1 88 ? 17.898 -2.824 -23.131 1.00 91.62 88 ARG A N 1
ATOM 682 C CA . ARG A 1 88 ? 18.098 -3.989 -22.267 1.00 91.62 88 ARG A CA 1
ATOM 683 C C . ARG A 1 88 ? 19.522 -4.502 -22.432 1.00 91.62 88 ARG A C 1
ATOM 685 O O . ARG A 1 88 ? 19.955 -4.754 -23.552 1.00 91.62 88 ARG A O 1
ATOM 692 N N . ASP A 1 89 ? 20.208 -4.659 -21.310 1.00 87.88 89 ASP A N 1
ATOM 693 C CA . ASP A 1 89 ? 21.532 -5.262 -21.209 1.00 87.88 89 ASP A CA 1
ATOM 694 C C . ASP A 1 89 ? 21.426 -6.642 -20.531 1.00 87.88 89 ASP A C 1
ATOM 696 O O . ASP A 1 89 ? 20.339 -7.106 -20.179 1.00 87.88 89 ASP A O 1
ATOM 700 N N . SER A 1 90 ? 22.557 -7.329 -20.352 1.00 84.94 90 SER A N 1
ATOM 701 C CA . SER A 1 90 ? 22.593 -8.693 -19.800 1.00 84.94 90 SER A CA 1
ATOM 702 C C . SER A 1 90 ? 22.157 -8.794 -18.333 1.00 84.94 90 SER A C 1
ATOM 704 O O . SER A 1 90 ? 21.813 -9.881 -17.876 1.00 84.94 90 SER A O 1
ATOM 706 N N . THR A 1 91 ? 22.173 -7.687 -17.585 1.00 79.62 91 THR A N 1
ATOM 707 C CA . THR A 1 91 ? 21.862 -7.661 -16.144 1.00 79.62 91 THR A CA 1
ATOM 708 C C . THR A 1 91 ? 20.841 -6.598 -15.744 1.00 79.62 91 THR A C 1
ATOM 710 O O . THR A 1 91 ? 20.340 -6.639 -14.617 1.00 79.62 91 THR A O 1
ATOM 713 N N . SER A 1 92 ? 20.502 -5.669 -16.641 1.00 80.81 92 SER A N 1
ATOM 714 C CA . SER A 1 92 ? 19.640 -4.527 -16.341 1.00 80.81 92 SER A CA 1
ATOM 715 C C . SER A 1 92 ? 18.812 -4.069 -17.543 1.00 80.81 92 S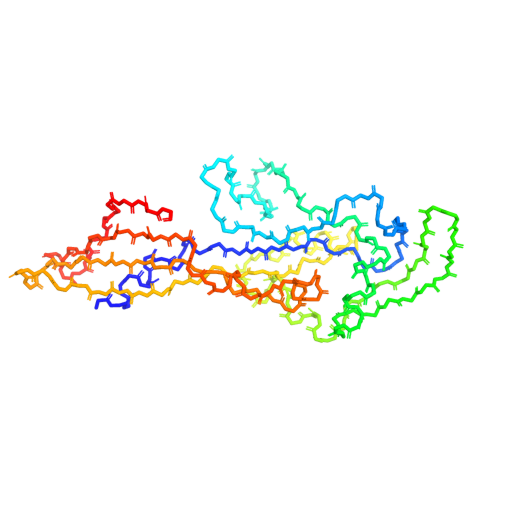ER A C 1
ATOM 717 O O . SER A 1 92 ? 19.050 -4.441 -18.694 1.00 80.81 92 SER A O 1
ATOM 719 N N . VAL A 1 93 ? 17.806 -3.248 -17.258 1.00 82.06 93 VAL A N 1
ATOM 720 C CA . VAL A 1 93 ? 16.938 -2.598 -18.236 1.00 82.06 93 VAL A CA 1
ATOM 721 C C . VAL A 1 93 ? 16.920 -1.110 -17.940 1.00 82.06 93 VAL A C 1
ATOM 723 O O .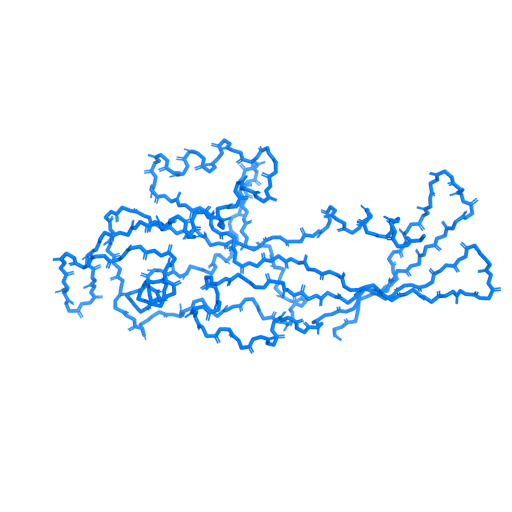 VAL A 1 93 ? 16.559 -0.702 -16.839 1.00 82.06 93 VAL A O 1
ATOM 726 N N . ARG A 1 94 ? 17.291 -0.299 -18.929 1.00 84.94 94 ARG A N 1
ATOM 727 C CA . ARG A 1 94 ? 17.060 1.142 -18.908 1.00 84.94 94 ARG A CA 1
ATOM 728 C C . ARG A 1 94 ? 15.707 1.434 -19.537 1.00 84.94 94 ARG A C 1
ATOM 730 O O . ARG A 1 94 ? 15.405 0.968 -20.638 1.00 84.94 94 ARG A O 1
ATOM 737 N N . SER A 1 95 ? 14.905 2.228 -18.853 1.00 85.19 95 SER A N 1
ATOM 738 C CA . SER A 1 95 ? 13.517 2.490 -19.225 1.00 85.19 95 SER A CA 1
ATOM 739 C C . SER A 1 95 ? 13.052 3.851 -18.738 1.00 85.19 95 SER A C 1
ATOM 741 O O . SER A 1 95 ? 13.630 4.407 -17.808 1.00 85.19 95 SER A O 1
ATOM 743 N N . THR A 1 96 ? 11.957 4.338 -19.307 1.00 89.00 96 THR A N 1
ATOM 744 C CA . THR A 1 96 ? 11.211 5.481 -18.780 1.00 89.00 96 THR A CA 1
ATOM 745 C C . THR A 1 96 ? 9.936 4.992 -18.096 1.00 89.00 96 THR A C 1
ATOM 747 O O . THR A 1 96 ? 9.171 4.230 -18.694 1.00 89.00 96 THR A O 1
ATOM 750 N N . VAL A 1 97 ? 9.711 5.426 -16.854 1.00 86.56 97 VAL A N 1
ATOM 751 C CA . VAL A 1 97 ? 8.555 5.068 -16.017 1.00 86.56 97 VAL A CA 1
ATOM 752 C C . VAL A 1 97 ? 7.752 6.320 -15.679 1.00 86.56 97 VAL A C 1
ATOM 754 O O . VAL A 1 97 ? 8.301 7.269 -15.130 1.00 86.56 97 VAL A O 1
ATOM 757 N N . CYS A 1 98 ? 6.440 6.313 -15.916 1.00 91.00 98 CYS A N 1
ATOM 758 C CA . CYS A 1 98 ? 5.547 7.380 -15.443 1.00 91.00 98 CYS A CA 1
ATOM 759 C C . CYS A 1 98 ? 4.246 6.797 -14.891 1.00 91.00 98 CYS A C 1
ATOM 761 O O . CYS A 1 98 ? 3.689 5.880 -15.493 1.00 91.00 98 CYS A O 1
ATOM 763 N N . LEU A 1 99 ? 3.707 7.366 -13.809 1.00 90.94 99 LEU A N 1
ATOM 764 C CA . LEU A 1 99 ? 2.355 7.035 -13.340 1.00 90.94 99 LEU A CA 1
ATOM 765 C C . LEU A 1 99 ? 1.304 7.412 -14.399 1.00 90.94 99 LEU A C 1
ATOM 767 O O . LEU A 1 99 ? 1.336 8.520 -14.942 1.00 90.94 99 LEU A O 1
ATOM 771 N N . THR A 1 100 ? 0.338 6.524 -14.647 1.00 95.69 100 THR A N 1
ATOM 772 C CA . THR A 1 100 ? -0.877 6.865 -15.409 1.00 95.69 100 THR A CA 1
ATOM 773 C C . THR A 1 100 ? -1.833 7.691 -14.545 1.00 95.69 100 THR A C 1
ATOM 775 O O . THR A 1 100 ? -1.646 7.805 -13.334 1.00 95.69 100 THR A O 1
ATOM 778 N N . GLU A 1 101 ? -2.912 8.225 -15.125 1.00 95.25 101 GLU A N 1
ATOM 779 C CA . GLU A 1 101 ? -3.968 8.872 -14.329 1.00 95.25 101 GLU A CA 1
ATOM 780 C C . GLU A 1 101 ? -4.585 7.923 -13.293 1.00 95.25 101 GLU A C 1
ATOM 782 O O . GLU A 1 101 ? -4.850 8.340 -12.168 1.00 95.25 101 GLU A O 1
ATOM 787 N N . LYS A 1 102 ? -4.724 6.630 -13.626 1.00 94.62 102 LYS A N 1
ATOM 788 C CA . LYS A 1 102 ? -5.137 5.588 -12.675 1.00 94.62 102 LYS A CA 1
ATOM 789 C C . LYS A 1 102 ? -4.108 5.436 -11.552 1.00 94.62 102 LYS A C 1
ATOM 791 O O . LYS A 1 102 ? -4.478 5.467 -10.386 1.00 94.62 102 LYS A O 1
ATOM 796 N N . GLY A 1 103 ? -2.818 5.336 -11.879 1.00 91.06 103 GLY A N 1
ATOM 797 C CA . GLY A 1 103 ? -1.747 5.238 -10.880 1.00 91.06 103 GLY A CA 1
ATOM 798 C C . GLY A 1 103 ? -1.691 6.441 -9.933 1.00 91.06 103 GLY A C 1
ATOM 799 O O . GLY A 1 103 ? -1.559 6.274 -8.722 1.00 91.06 103 GLY A O 1
ATOM 800 N N . LYS A 1 104 ? -1.878 7.658 -10.460 1.00 92.31 104 LYS A N 1
ATOM 801 C CA . LYS A 1 104 ? -1.864 8.907 -9.678 1.00 92.31 104 LYS A CA 1
ATOM 802 C C . LYS A 1 104 ? -2.966 8.989 -8.619 1.00 92.31 104 LYS A C 1
ATOM 804 O O . LYS A 1 104 ? -2.804 9.723 -7.647 1.00 92.31 104 LYS A O 1
ATOM 809 N N . GLN A 1 105 ? -4.070 8.252 -8.766 1.00 92.62 105 GLN A N 1
ATOM 810 C CA . GLN A 1 105 ? -5.132 8.193 -7.748 1.00 92.62 105 GLN A CA 1
ATOM 811 C C . GLN A 1 105 ? -4.638 7.606 -6.420 1.00 92.62 105 GLN A C 1
ATOM 813 O O . GLN A 1 105 ? -5.182 7.921 -5.362 1.00 92.62 105 GLN A O 1
ATOM 818 N N . TYR A 1 106 ? -3.577 6.803 -6.470 1.00 89.31 106 TYR A N 1
ATOM 819 C CA . TYR A 1 106 ? -2.985 6.158 -5.307 1.00 89.31 106 TYR A CA 1
ATOM 820 C C . TYR A 1 106 ? -1.804 6.941 -4.736 1.00 89.31 106 TYR A C 1
ATOM 822 O O . TYR A 1 106 ? -1.163 6.456 -3.816 1.00 89.31 106 TYR A O 1
ATOM 830 N N . LEU 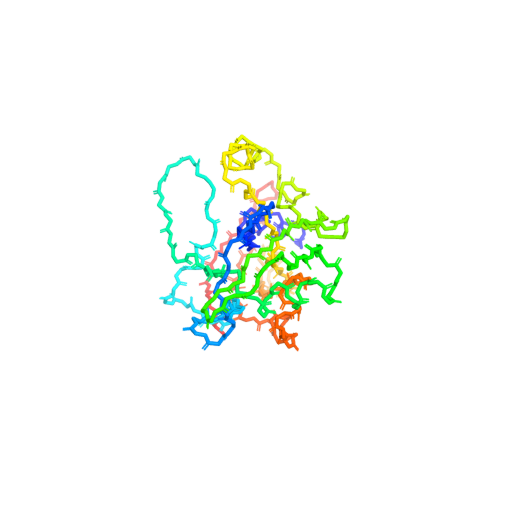A 1 107 ? -1.502 8.153 -5.217 1.00 87.00 107 LEU A N 1
ATOM 831 C CA . LEU A 1 107 ? -0.501 8.998 -4.563 1.00 87.00 107 LEU A CA 1
ATOM 832 C C . LEU A 1 107 ? -0.902 9.259 -3.113 1.00 87.00 107 LEU A C 1
ATOM 834 O O . LEU A 1 107 ? -2.018 9.709 -2.848 1.00 87.00 107 LEU A O 1
ATOM 838 N N . ILE A 1 108 ? 0.014 9.005 -2.178 1.00 80.50 108 ILE A N 1
ATOM 839 C CA . ILE A 1 108 ? -0.290 9.035 -0.745 1.00 80.50 108 ILE A CA 1
ATOM 840 C C . ILE A 1 108 ? -0.816 10.407 -0.301 1.00 80.50 108 ILE A C 1
ATOM 842 O O . ILE A 1 108 ? -1.708 10.467 0.531 1.00 80.50 108 ILE A O 1
ATOM 846 N N . GLU A 1 109 ? -0.366 11.500 -0.929 1.00 79.44 109 GLU A N 1
ATOM 847 C CA . GLU A 1 109 ? -0.819 12.879 -0.667 1.00 79.44 109 GLU A CA 1
ATOM 848 C C . GLU A 1 109 ? -2.330 13.096 -0.863 1.00 79.44 109 GLU A C 1
ATOM 850 O O . GLU A 1 109 ? -2.879 14.068 -0.353 1.00 79.44 109 GLU A O 1
ATOM 855 N N . ARG A 1 110 ? -3.012 12.204 -1.594 1.00 85.06 110 ARG A N 1
ATOM 856 C CA . ARG A 1 110 ? -4.473 12.222 -1.759 1.00 85.06 110 ARG A CA 1
ATOM 857 C C . ARG A 1 110 ? -5.213 11.562 -0.595 1.00 85.06 110 ARG A C 1
ATOM 859 O O . ARG A 1 110 ? -6.422 11.730 -0.475 1.00 85.06 110 ARG A O 1
ATOM 866 N N . HIS A 1 111 ? -4.495 10.813 0.238 1.00 79.88 111 HIS A N 1
ATOM 867 C CA . HIS A 1 111 ? -5.027 9.996 1.331 1.00 79.88 111 HIS A CA 1
ATOM 868 C C . HIS A 1 111 ? -4.621 10.512 2.717 1.00 79.88 111 HIS A C 1
ATOM 870 O O . HIS A 1 111 ? -5.157 10.037 3.716 1.00 79.88 111 HIS A O 1
ATOM 876 N N . ILE A 1 112 ? -3.717 11.497 2.786 1.00 73.38 112 ILE A N 1
ATOM 877 C CA . ILE A 1 112 ? -3.289 12.163 4.024 1.00 73.38 112 ILE A CA 1
ATOM 878 C C . ILE A 1 112 ? -3.219 13.681 3.856 1.00 73.38 112 ILE A C 1
ATOM 880 O O . ILE A 1 112 ? -2.696 14.199 2.871 1.00 73.38 112 ILE A O 1
ATOM 884 N N . SER A 1 113 ? -3.711 14.409 4.856 1.00 65.94 113 SER A N 1
ATOM 885 C CA . SER A 1 113 ? -3.660 15.871 4.908 1.00 65.94 113 SER A CA 1
ATOM 886 C C . SER A 1 113 ? -2.343 16.376 5.511 1.00 65.94 113 SER A C 1
ATOM 888 O O . SER A 1 113 ? -1.896 15.856 6.529 1.00 65.94 113 SER A O 1
ATOM 890 N N . GLY A 1 114 ? -1.752 17.434 4.941 1.00 62.91 114 GLY A N 1
ATOM 891 C CA . GLY A 1 114 ? -0.625 18.168 5.553 1.00 62.91 114 GLY A CA 1
ATOM 892 C C . GLY A 1 114 ? 0.776 17.613 5.265 1.00 62.91 114 GLY A C 1
ATOM 893 O O . GLY A 1 114 ? 1.773 18.146 5.741 1.00 62.91 114 GLY A O 1
ATOM 894 N N . PHE A 1 115 ? 0.875 16.579 4.438 1.00 60.44 115 PHE A N 1
ATOM 895 C CA . PHE A 1 115 ? 2.102 15.807 4.223 1.00 60.44 115 PHE A CA 1
ATOM 896 C C . PHE A 1 115 ? 2.995 16.308 3.069 1.00 60.44 115 PHE A C 1
ATOM 898 O O . PHE A 1 115 ? 4.000 15.704 2.695 1.00 60.44 115 PHE A O 1
ATOM 905 N N . HIS A 1 116 ? 2.622 17.438 2.476 1.00 58.88 116 HIS A N 1
ATOM 906 C CA . HIS A 1 116 ? 3.151 17.907 1.198 1.00 58.88 116 HIS A CA 1
ATOM 907 C C . HIS A 1 116 ? 4.651 18.278 1.165 1.00 58.88 116 HIS A C 1
ATOM 909 O O . HIS A 1 116 ? 5.264 18.052 0.121 1.00 58.88 116 HIS A O 1
ATOM 915 N N . PRO A 1 117 ? 5.299 18.831 2.214 1.00 65.19 117 PRO A N 1
ATOM 916 C CA . PRO A 1 117 ? 6.643 19.401 2.049 1.00 65.19 117 PRO A CA 1
ATOM 917 C C . PRO A 1 117 ? 7.744 18.395 1.677 1.00 65.19 117 PRO A C 1
ATOM 919 O O . PRO A 1 117 ? 8.559 18.684 0.798 1.00 65.19 117 PRO A O 1
ATOM 922 N N . ILE A 1 118 ? 7.768 17.218 2.311 1.00 62.75 118 ILE A N 1
ATOM 923 C CA . ILE A 1 118 ? 8.857 16.237 2.146 1.00 62.75 118 ILE A CA 1
ATOM 924 C C . ILE A 1 118 ? 8.681 15.418 0.869 1.00 62.75 118 ILE A C 1
ATOM 926 O O . ILE A 1 118 ? 9.641 15.287 0.113 1.00 62.75 118 ILE A O 1
ATOM 930 N N . ILE A 1 119 ? 7.459 14.965 0.554 1.00 65.06 119 ILE A N 1
ATOM 931 C CA . ILE A 1 119 ? 7.188 14.329 -0.748 1.00 65.06 119 ILE A CA 1
ATOM 932 C C . ILE A 1 119 ? 7.564 15.281 -1.876 1.00 65.06 119 ILE A C 1
ATOM 934 O O . ILE A 1 119 ? 8.261 14.890 -2.806 1.00 65.06 119 ILE A O 1
ATOM 938 N N . ASN A 1 120 ? 7.149 16.548 -1.796 1.00 68.38 120 ASN A N 1
ATOM 939 C CA . ASN A 1 120 ? 7.474 17.516 -2.838 1.00 68.38 120 ASN A CA 1
ATOM 940 C C . ASN A 1 120 ? 8.985 17.759 -2.956 1.00 68.38 120 ASN A C 1
ATOM 942 O O . ASN A 1 120 ? 9.462 18.151 -4.022 1.00 68.38 120 ASN A O 1
ATOM 946 N N . ALA A 1 121 ? 9.757 17.567 -1.885 1.00 66.19 121 ALA A N 1
ATOM 947 C CA . ALA A 1 121 ? 11.213 17.589 -1.959 1.00 66.19 121 ALA A CA 1
ATOM 948 C C . ALA A 1 121 ? 11.758 16.350 -2.689 1.00 66.19 121 ALA A C 1
ATOM 950 O O . ALA A 1 121 ? 12.597 16.503 -3.575 1.00 66.19 121 ALA A O 1
ATOM 951 N N . TRP A 1 122 ? 11.254 15.154 -2.380 1.00 66.19 122 TRP A N 1
ATOM 952 C CA . TRP A 1 122 ? 11.662 13.897 -3.022 1.00 66.19 122 TRP A CA 1
ATOM 953 C C . TRP A 1 122 ? 11.281 13.832 -4.501 1.00 66.19 122 TRP A C 1
ATOM 955 O O . TRP A 1 122 ? 12.132 13.531 -5.333 1.00 66.19 122 TRP A O 1
ATOM 965 N N . ARG A 1 123 ? 10.058 14.233 -4.854 1.00 70.75 123 ARG A N 1
ATOM 966 C CA . ARG A 1 123 ? 9.590 14.343 -6.243 1.00 70.75 123 ARG A CA 1
ATOM 967 C C . ARG A 1 123 ? 10.509 15.232 -7.083 1.00 70.75 123 ARG A C 1
ATOM 969 O O . ARG A 1 123 ? 10.840 14.892 -8.213 1.00 70.75 123 ARG A O 1
ATOM 976 N N . ARG A 1 124 ? 10.952 16.366 -6.522 1.00 69.56 124 ARG A N 1
ATOM 977 C CA . ARG A 1 124 ? 11.822 17.332 -7.216 1.00 69.56 124 ARG A CA 1
ATOM 978 C C . ARG A 1 124 ? 13.279 16.887 -7.338 1.00 69.56 124 ARG A C 1
ATOM 980 O O . ARG A 1 124 ? 13.919 17.265 -8.311 1.00 69.56 124 ARG A O 1
ATOM 987 N N . ARG A 1 125 ? 13.814 16.169 -6.345 1.00 66.25 125 ARG A N 1
ATOM 988 C CA . ARG A 1 125 ? 15.241 15.801 -6.292 1.00 66.25 125 ARG A CA 1
ATOM 989 C C . ARG A 1 125 ? 15.527 14.426 -6.885 1.00 66.25 125 ARG A C 1
ATOM 991 O O . ARG A 1 125 ? 16.495 14.286 -7.616 1.00 66.25 125 ARG A O 1
ATOM 998 N N . GLU A 1 126 ? 14.665 13.455 -6.605 1.00 63.62 126 GLU A N 1
ATOM 999 C CA . GLU A 1 126 ? 14.934 12.026 -6.821 1.00 63.62 126 GLU A CA 1
ATOM 1000 C C . GLU A 1 126 ? 13.969 11.378 -7.830 1.00 63.62 126 GLU A C 1
ATOM 1002 O O . GLU A 1 126 ? 14.034 10.175 -8.067 1.00 63.62 126 GLU A O 1
ATOM 1007 N N . GLN A 1 127 ? 13.036 12.153 -8.403 1.00 73.25 127 GLN A N 1
ATOM 1008 C CA . GLN A 1 127 ? 11.950 11.649 -9.262 1.00 73.25 127 GLN A CA 1
ATOM 1009 C C . GLN A 1 127 ? 11.128 10.526 -8.598 1.00 73.25 127 GLN A C 1
ATOM 1011 O O . GLN A 1 127 ? 10.613 9.628 -9.266 1.00 73.25 127 GLN A O 1
ATOM 1016 N N . LEU A 1 128 ? 10.994 10.578 -7.270 1.00 75.81 128 LEU A N 1
ATOM 1017 C CA . LEU A 1 128 ? 10.245 9.600 -6.485 1.00 75.81 128 LEU A CA 1
ATOM 1018 C C . LEU A 1 128 ? 8.797 10.047 -6.276 1.00 75.81 128 LEU A C 1
ATOM 1020 O O . LEU A 1 128 ? 8.533 11.159 -5.816 1.00 75.81 128 LEU A O 1
ATOM 1024 N N . GLU A 1 129 ? 7.872 9.134 -6.536 1.00 80.50 129 GLU A N 1
ATOM 1025 C CA . GLU A 1 129 ? 6.462 9.244 -6.184 1.00 80.50 129 GLU A CA 1
ATOM 1026 C C . GLU A 1 129 ? 6.132 8.263 -5.062 1.00 80.50 129 GLU A C 1
ATOM 1028 O O . GLU A 1 129 ? 6.584 7.120 -5.068 1.00 80.50 129 GLU A O 1
ATOM 1033 N N . VAL A 1 130 ? 5.328 8.690 -4.091 1.00 79.25 130 VAL A N 1
ATOM 1034 C CA . VAL A 1 130 ? 4.936 7.836 -2.962 1.00 79.25 130 VAL A CA 1
ATOM 1035 C C . VAL A 1 130 ? 3.510 7.353 -3.185 1.00 79.25 130 VAL A C 1
ATOM 1037 O O . VAL A 1 130 ? 2.570 8.149 -3.204 1.00 79.25 130 VAL A O 1
ATOM 1040 N N . VAL A 1 131 ? 3.356 6.046 -3.365 1.00 81.00 131 VAL A N 1
ATOM 1041 C CA . VAL A 1 131 ? 2.114 5.395 -3.787 1.00 81.00 131 VAL A CA 1
ATOM 1042 C C . VAL A 1 131 ? 1.556 4.553 -2.646 1.00 81.00 131 VAL A C 1
ATOM 1044 O O . VAL A 1 131 ? 2.251 3.694 -2.124 1.00 81.00 131 VAL A O 1
ATOM 1047 N N . LEU A 1 132 ? 0.302 4.774 -2.267 1.00 81.56 132 LEU A N 1
ATOM 1048 C CA . LEU A 1 132 ? -0.443 3.955 -1.320 1.00 81.56 132 LEU A CA 1
ATOM 1049 C C . LEU A 1 132 ? -0.646 2.541 -1.884 1.00 81.56 132 LEU A C 1
ATOM 1051 O O . LEU A 1 132 ? -1.191 2.354 -2.975 1.00 81.56 132 LEU A O 1
ATOM 1055 N N . VAL A 1 133 ? -0.244 1.544 -1.106 1.00 76.94 133 VAL A N 1
ATOM 1056 C CA . VAL A 1 133 ? -0.310 0.124 -1.464 1.00 76.94 133 VAL A CA 1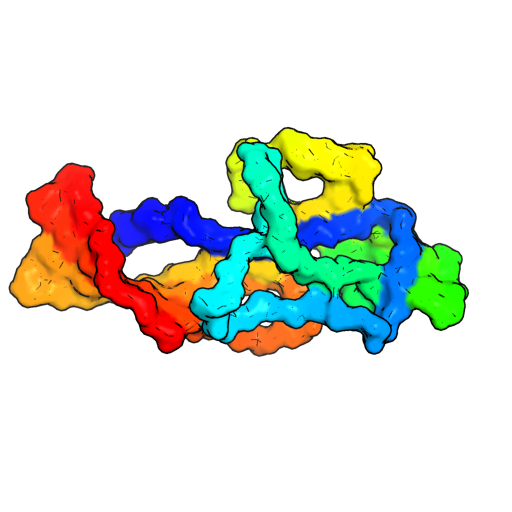
ATOM 1057 C C . VAL A 1 133 ? -1.264 -0.684 -0.594 1.00 76.94 133 VAL A C 1
ATOM 1059 O O . VAL A 1 133 ? -1.802 -1.687 -1.059 1.00 76.94 133 VAL A O 1
ATOM 1062 N N . ALA A 1 134 ? -1.528 -0.228 0.630 1.00 76.19 134 ALA A N 1
ATOM 1063 C CA . ALA A 1 134 ? -2.607 -0.747 1.458 1.00 76.19 134 ALA A CA 1
ATOM 1064 C C . ALA A 1 134 ? -3.053 0.279 2.510 1.00 76.19 134 ALA A C 1
ATOM 1066 O O . ALA A 1 134 ? -2.304 1.193 2.866 1.00 76.19 134 ALA A O 1
ATOM 1067 N N . LYS A 1 135 ? -4.265 0.106 3.037 1.00 80.00 135 LYS A N 1
ATOM 1068 C CA . LYS A 1 135 ? -4.791 0.855 4.182 1.00 80.00 135 LYS A CA 1
ATOM 1069 C C . LYS A 1 135 ? -5.344 -0.099 5.229 1.00 80.00 135 LYS A C 1
ATOM 1071 O O . LYS A 1 135 ? -6.071 -1.033 4.904 1.00 80.00 135 LYS A O 1
ATOM 1076 N N . GLU A 1 136 ? -5.061 0.177 6.493 1.00 78.00 136 GLU A N 1
ATOM 1077 C CA . GLU A 1 136 ? -5.679 -0.551 7.589 1.00 78.00 136 GLU A CA 1
ATOM 1078 C C . GLU A 1 136 ? -7.190 -0.278 7.663 1.00 78.00 136 GLU A C 1
ATOM 1080 O O . GLU A 1 136 ? -7.666 0.869 7.654 1.00 78.00 136 GLU A O 1
ATOM 1085 N N . LYS A 1 137 ? -7.962 -1.359 7.755 1.00 83.06 137 LYS A N 1
ATOM 1086 C CA . LYS A 1 137 ? -9.401 -1.343 7.989 1.00 83.06 137 LYS A CA 1
ATOM 1087 C C . LYS A 1 137 ? -9.743 -2.127 9.241 1.00 83.06 137 LYS A C 1
ATOM 1089 O O . LYS A 1 137 ? -9.098 -3.107 9.586 1.00 83.06 137 LYS A O 1
ATOM 1094 N N . PHE A 1 138 ? -10.823 -1.690 9.871 1.00 84.38 138 PHE A N 1
ATOM 1095 C CA . PHE A 1 138 ? -11.354 -2.301 11.074 1.00 84.38 138 PHE A CA 1
ATOM 1096 C C . PHE A 1 138 ? -12.823 -2.653 10.870 1.00 84.38 138 PHE A C 1
ATOM 1098 O O . PHE A 1 138 ? -13.651 -1.758 10.640 1.00 84.38 138 PHE A O 1
ATOM 1105 N N . ASP A 1 139 ? -13.129 -3.940 10.993 1.00 87.56 139 ASP A N 1
ATOM 1106 C CA . ASP A 1 139 ? -14.491 -4.429 11.170 1.00 87.56 139 ASP A CA 1
ATOM 1107 C C . ASP A 1 139 ? -14.775 -4.522 12.672 1.00 87.56 139 ASP A C 1
ATOM 1109 O O . ASP A 1 139 ? -13.949 -4.997 13.451 1.00 87.56 139 ASP A O 1
ATOM 1113 N N . LEU A 1 140 ? -15.921 -3.994 13.095 1.00 88.19 140 LEU A N 1
ATOM 1114 C CA . LEU A 1 140 ? -16.244 -3.825 14.506 1.00 88.19 140 LEU A CA 1
ATOM 1115 C C . LEU A 1 140 ? -17.390 -4.750 14.906 1.00 88.19 140 LEU A C 1
ATOM 1117 O O . LEU A 1 140 ? -18.476 -4.671 14.337 1.00 88.19 140 LEU A O 1
ATOM 1121 N N . GLU A 1 141 ? -17.171 -5.531 15.954 1.00 87.75 141 GLU A N 1
ATOM 1122 C CA . GLU A 1 141 ? -18.204 -6.282 16.659 1.00 87.75 141 GLU A CA 1
ATOM 1123 C C . GLU A 1 141 ? -18.392 -5.672 18.048 1.00 87.75 141 GLU A C 1
ATOM 1125 O O . GLU A 1 141 ? -17.431 -5.487 18.798 1.00 87.75 141 GLU A O 1
ATOM 1130 N N . ILE A 1 142 ? -19.633 -5.324 18.391 1.00 85.56 142 ILE A N 1
ATOM 1131 C CA . ILE A 1 142 ? -19.982 -4.712 19.677 1.00 85.56 142 ILE A CA 1
ATOM 1132 C C . ILE A 1 142 ? -20.843 -5.703 20.450 1.00 85.56 142 ILE A C 1
ATOM 1134 O O . ILE A 1 142 ? -21.931 -6.064 20.004 1.00 85.56 142 ILE A O 1
ATOM 1138 N N . HIS A 1 143 ? -20.382 -6.085 21.634 1.00 80.56 143 HIS A N 1
ATOM 1139 C CA . HIS A 1 143 ? -21.117 -6.920 22.569 1.00 80.56 143 HIS A CA 1
ATOM 1140 C C . HIS A 1 143 ? -21.558 -6.059 23.763 1.00 80.56 143 HIS A C 1
ATOM 1142 O O . HIS A 1 143 ? -20.706 -5.497 24.466 1.00 80.56 143 HIS A O 1
ATOM 1148 N N . PRO A 1 144 ? -22.874 -5.901 23.994 1.00 68.38 144 PRO A N 1
ATOM 1149 C CA . PRO A 1 144 ? -23.352 -5.268 25.215 1.00 68.38 144 PRO A CA 1
ATOM 1150 C C . PRO A 1 144 ? -22.965 -6.136 26.419 1.00 68.38 144 PRO A C 1
ATOM 1152 O O . PRO A 1 144 ? -22.981 -7.364 26.325 1.00 68.38 144 PRO A O 1
ATOM 1155 N N . SER A 1 145 ? -22.589 -5.504 27.532 1.00 70.38 145 SER A N 1
ATOM 1156 C CA . SER A 1 145 ? -22.444 -6.209 28.810 1.00 70.38 145 SER A CA 1
ATOM 1157 C C . SER A 1 145 ? -23.783 -6.257 29.553 1.00 70.38 145 SER A C 1
ATOM 1159 O O . SER A 1 145 ? -24.766 -5.654 29.116 1.00 70.38 145 SER A O 1
ATOM 1161 N N . ASP A 1 146 ? -23.806 -6.926 30.707 1.00 71.38 146 ASP A N 1
ATOM 1162 C CA . ASP A 1 146 ? -24.969 -6.957 31.603 1.00 71.38 146 ASP A CA 1
ATOM 1163 C C . ASP A 1 146 ? -25.343 -5.563 32.153 1.00 71.38 146 ASP A C 1
ATOM 1165 O O . ASP A 1 146 ? -26.425 -5.380 32.709 1.00 71.38 146 ASP A O 1
ATOM 1169 N N . THR A 1 147 ? -24.472 -4.557 31.984 1.00 66.06 147 THR A N 1
ATOM 1170 C CA . THR A 1 147 ? -24.739 -3.157 32.332 1.00 66.06 147 THR A CA 1
ATOM 1171 C C . THR A 1 147 ? -24.855 -2.280 31.081 1.00 66.06 147 THR A C 1
ATOM 1173 O O . THR A 1 147 ? -24.142 -2.453 30.092 1.00 66.06 147 THR A O 1
ATOM 1176 N N . THR A 1 148 ? -25.732 -1.271 31.125 1.00 67.44 148 THR A N 1
ATOM 1177 C CA . THR A 1 148 ? -25.957 -0.328 30.007 1.00 67.44 148 THR A CA 1
ATOM 1178 C C . THR A 1 148 ? -24.796 0.644 29.764 1.00 67.44 148 THR A C 1
ATOM 1180 O O . THR A 1 148 ? -24.820 1.407 28.795 1.00 67.44 148 THR A O 1
ATOM 1183 N N . GLU A 1 149 ? -23.797 0.640 30.647 1.00 76.94 149 GLU A N 1
ATOM 1184 C CA . GLU A 1 149 ? -22.710 1.621 30.708 1.00 76.94 149 GLU A CA 1
ATOM 1185 C C . GLU A 1 149 ? -21.373 1.061 30.206 1.00 76.94 149 GLU A C 1
ATOM 1187 O O . GLU A 1 149 ? -20.492 1.839 29.843 1.00 76.94 149 GLU A O 1
ATOM 1192 N N . ILE A 1 150 ? -21.224 -0.267 30.119 1.00 81.31 150 ILE A N 1
ATOM 1193 C CA . ILE A 1 150 ? -19.988 -0.926 29.679 1.00 81.31 150 ILE A CA 1
ATOM 1194 C C . ILE A 1 150 ? -20.250 -1.778 28.434 1.00 81.31 150 ILE A C 1
ATOM 1196 O O . ILE A 1 150 ? -21.183 -2.580 28.384 1.00 81.31 150 ILE A O 1
ATOM 1200 N N . TYR A 1 151 ? -19.381 -1.626 27.433 1.00 81.94 151 TYR A N 1
ATOM 1201 C CA . TYR A 1 151 ? -19.423 -2.380 26.182 1.00 81.94 151 TYR A CA 1
ATOM 1202 C C . TYR A 1 151 ? -18.084 -3.063 25.930 1.00 81.94 151 TYR A C 1
ATOM 1204 O O . TYR A 1 151 ? -17.026 -2.440 26.045 1.00 81.94 151 TYR A O 1
ATOM 1212 N N . HIS A 1 152 ? -18.137 -4.330 25.528 1.00 86.19 152 HIS A N 1
ATOM 1213 C CA . HIS A 1 152 ? -16.973 -5.084 25.079 1.00 86.19 152 HIS A CA 1
ATOM 1214 C C . HIS A 1 152 ? -16.995 -5.156 23.561 1.00 86.19 152 HIS A C 1
ATOM 1216 O O . HIS A 1 152 ? -17.996 -5.543 22.966 1.00 86.19 152 HIS A O 1
ATOM 1222 N N . CYS A 1 153 ? -15.904 -4.767 22.919 1.00 86.50 153 CYS A N 1
ATOM 1223 C CA . CYS A 1 153 ? -15.832 -4.715 21.467 1.00 86.50 153 CYS A CA 1
ATOM 1224 C C . CYS A 1 153 ? -14.669 -5.559 20.969 1.00 86.50 153 CYS A C 1
ATOM 1226 O O . CYS A 1 153 ? -13.590 -5.545 21.565 1.00 86.50 153 CYS A O 1
ATOM 1228 N N . LYS A 1 154 ? -14.885 -6.251 19.855 1.00 88.81 154 LYS A N 1
ATOM 1229 C CA . LYS A 1 154 ? -13.825 -6.871 19.069 1.00 88.81 154 LYS A CA 1
ATOM 1230 C C . LYS A 1 154 ? -13.628 -6.056 17.803 1.00 88.81 154 LYS A C 1
ATOM 1232 O O . LYS A 1 154 ? -14.583 -5.722 17.106 1.00 88.81 154 LYS A O 1
ATOM 1237 N N . VAL A 1 155 ? -12.384 -5.700 17.537 1.00 86.50 155 VAL A N 1
ATOM 1238 C CA . VAL A 1 155 ? -11.986 -4.957 16.348 1.00 86.50 155 VAL A CA 1
ATOM 1239 C C . VAL A 1 155 ? -11.119 -5.875 15.514 1.00 86.50 155 VAL A C 1
ATOM 1241 O O . VAL A 1 155 ? -9.970 -6.131 15.862 1.00 86.50 155 VAL A O 1
ATOM 1244 N N . HIS A 1 156 ? -11.678 -6.367 14.424 1.00 87.12 156 HIS A N 1
ATOM 1245 C CA . HIS A 1 156 ? -10.990 -7.219 13.469 1.00 87.12 156 HIS A CA 1
ATOM 1246 C C . HIS A 1 156 ? -10.225 -6.325 12.500 1.00 87.12 156 HIS A C 1
ATOM 1248 O O . HIS A 1 156 ? -10.839 -5.574 11.734 1.00 87.12 156 HIS A O 1
ATOM 1254 N N . ARG A 1 157 ? -8.891 -6.351 12.553 1.00 83.06 157 ARG A N 1
ATOM 1255 C CA . ARG A 1 157 ? -8.076 -5.654 11.556 1.00 83.06 157 ARG A CA 1
ATOM 1256 C C . ARG A 1 157 ? -8.024 -6.478 10.287 1.00 83.06 157 ARG A C 1
ATOM 1258 O O . ARG A 1 157 ? -7.740 -7.663 10.346 1.00 83.06 157 ARG A O 1
ATOM 1265 N N . LYS A 1 158 ? -8.188 -5.812 9.150 1.00 81.12 158 LYS A N 1
ATOM 1266 C CA . LYS A 1 158 ? -7.794 -6.306 7.829 1.00 81.12 158 LYS A CA 1
ATOM 1267 C C . LYS A 1 158 ? -7.046 -5.225 7.054 1.00 81.12 158 LYS A C 1
ATOM 1269 O O . LYS A 1 158 ? -7.131 -4.040 7.394 1.00 81.12 158 LYS A O 1
ATOM 1274 N N . LEU A 1 159 ? -6.370 -5.604 5.977 1.00 76.69 159 LEU A N 1
ATOM 1275 C CA . LEU A 1 159 ? -5.772 -4.654 5.044 1.00 76.69 159 LEU A CA 1
ATOM 1276 C C . LEU A 1 159 ? -6.665 -4.486 3.819 1.00 76.69 159 LEU A C 1
ATOM 1278 O O . LEU A 1 159 ? -7.104 -5.459 3.231 1.00 76.69 159 LEU A O 1
ATOM 1282 N N . GLU A 1 160 ? -6.929 -3.245 3.418 1.00 82.62 160 GLU A N 1
ATOM 1283 C CA . GLU A 1 160 ? -7.426 -2.925 2.080 1.00 82.62 160 GLU A CA 1
ATOM 1284 C C . GLU A 1 160 ? -6.223 -2.739 1.158 1.00 82.62 160 GLU A C 1
ATOM 1286 O O . GLU A 1 160 ? -5.575 -1.693 1.199 1.00 82.62 160 GLU A O 1
ATOM 1291 N N . ILE A 1 161 ? -5.913 -3.752 0.352 1.00 78.69 161 ILE A N 1
ATOM 1292 C CA . ILE A 1 161 ? -4.841 -3.693 -0.651 1.00 78.69 161 ILE A CA 1
ATOM 1293 C C . ILE A 1 161 ? -5.248 -2.831 -1.855 1.00 78.69 161 ILE A C 1
ATOM 1295 O O . ILE A 1 161 ? -6.417 -2.790 -2.237 1.00 78.69 161 ILE A O 1
ATOM 1299 N N . THR A 1 162 ? -4.290 -2.121 -2.457 1.00 81.44 162 THR A N 1
ATOM 1300 C CA . THR A 1 162 ? -4.519 -1.355 -3.694 1.00 81.44 162 THR A CA 1
ATOM 1301 C C . THR A 1 162 ? -4.097 -2.155 -4.932 1.00 81.44 162 THR A C 1
ATOM 1303 O O . THR A 1 162 ? -3.301 -3.096 -4.817 1.00 81.44 162 THR A O 1
ATOM 1306 N N . PRO A 1 163 ? -4.530 -1.750 -6.145 1.00 82.69 163 PRO A N 1
ATOM 1307 C CA . PRO A 1 163 ? -4.168 -2.445 -7.379 1.00 82.69 163 PRO A CA 1
ATOM 1308 C C . PRO A 1 163 ? -2.665 -2.572 -7.645 1.00 82.69 163 PRO A C 1
ATOM 1310 O O . PRO A 1 163 ? -2.260 -3.434 -8.419 1.00 82.69 163 PRO A O 1
ATOM 1313 N N . PHE A 1 164 ? -1.823 -1.738 -7.022 1.00 76.94 164 PHE A N 1
ATOM 1314 C CA . PHE A 1 164 ? -0.367 -1.879 -7.120 1.00 76.94 164 PHE A CA 1
ATOM 1315 C C . PHE A 1 164 ? 0.119 -3.204 -6.529 1.00 76.94 164 PHE A C 1
ATOM 1317 O O . PHE A 1 164 ? 0.983 -3.848 -7.113 1.00 76.94 164 PHE A O 1
ATOM 1324 N N . ILE A 1 165 ? -0.447 -3.634 -5.400 1.00 73.94 165 ILE A N 1
ATOM 1325 C CA . ILE A 1 165 ? -0.085 -4.901 -4.751 1.00 73.94 165 ILE A CA 1
ATOM 1326 C C . ILE A 1 165 ? -0.840 -6.075 -5.367 1.00 73.94 165 ILE A C 1
ATOM 1328 O O . ILE A 1 165 ? -0.253 -7.140 -5.547 1.00 73.94 165 ILE A O 1
ATOM 1332 N N . GLU A 1 166 ? -2.093 -5.880 -5.781 1.00 75.94 166 GLU A N 1
ATOM 1333 C CA . GLU A 1 166 ? -2.833 -6.894 -6.547 1.00 75.94 166 GLU A CA 1
ATOM 1334 C C . GLU A 1 166 ? -2.089 -7.285 -7.830 1.00 75.94 166 GLU A C 1
ATOM 1336 O O . GLU A 1 166 ? -1.973 -8.470 -8.138 1.00 75.94 166 GLU A O 1
ATOM 1341 N N . ALA A 1 167 ? -1.493 -6.313 -8.529 1.00 74.00 167 ALA A N 1
ATOM 1342 C CA . ALA A 1 167 ? -0.696 -6.561 -9.730 1.00 74.00 167 ALA A CA 1
ATOM 1343 C C . ALA A 1 167 ? 0.528 -7.462 -9.483 1.00 74.00 167 ALA A C 1
ATOM 1345 O O . ALA A 1 167 ? 1.007 -8.104 -10.414 1.00 74.00 167 ALA A O 1
ATOM 1346 N N . LEU A 1 168 ? 1.031 -7.540 -8.246 1.00 69.38 168 LEU A N 1
ATOM 1347 C CA . LEU A 1 168 ? 2.136 -8.428 -7.862 1.00 69.38 168 LEU A CA 1
ATOM 1348 C C . LEU A 1 168 ? 1.673 -9.830 -7.439 1.00 69.38 168 LEU A C 1
ATOM 1350 O O . LEU A 1 168 ? 2.500 -10.638 -7.019 1.00 69.38 168 LEU A O 1
ATOM 1354 N N . GLY A 1 169 ? 0.378 -10.131 -7.554 1.00 67.62 169 GLY A N 1
ATOM 1355 C CA . GLY A 1 169 ? -0.178 -11.444 -7.237 1.00 67.62 169 GLY A CA 1
ATOM 1356 C C . GLY A 1 169 ? -0.716 -11.579 -5.814 1.00 67.62 169 GLY A C 1
ATOM 1357 O O . GLY A 1 169 ? -0.791 -12.700 -5.312 1.00 67.62 169 GLY A O 1
ATOM 1358 N N . ALA A 1 170 ? -1.097 -10.476 -5.159 1.00 65.19 170 ALA A N 1
ATOM 1359 C CA . ALA A 1 170 ? -1.858 -10.571 -3.916 1.00 65.19 170 ALA A CA 1
ATOM 1360 C C . ALA A 1 170 ? -3.154 -11.361 -4.147 1.00 65.19 170 ALA A C 1
ATOM 1362 O O . ALA A 1 170 ? -3.837 -11.203 -5.161 1.00 65.19 170 ALA A O 1
ATOM 1363 N N . THR A 1 171 ? -3.460 -12.261 -3.215 1.00 63.25 171 THR A N 1
ATOM 1364 C CA . THR A 1 171 ? -4.467 -13.317 -3.426 1.00 63.25 171 THR A CA 1
ATOM 1365 C C . THR A 1 171 ? -5.822 -12.988 -2.805 1.00 63.25 171 THR A C 1
ATOM 1367 O O . THR A 1 171 ? -6.760 -13.777 -2.910 1.00 63.25 171 THR A O 1
ATOM 1370 N N . GLY A 1 172 ? -5.930 -11.836 -2.136 1.00 60.12 172 GLY A N 1
ATOM 1371 C CA . GLY A 1 172 ? -7.123 -11.403 -1.415 1.00 60.12 172 GLY A CA 1
ATOM 1372 C C . GLY A 1 172 ? -7.216 -11.969 0.004 1.00 60.12 172 GLY A C 1
ATOM 1373 O O . GLY A 1 172 ? -8.111 -11.575 0.749 1.00 60.12 172 GLY A O 1
ATOM 1374 N N . LYS A 1 173 ? -6.281 -12.839 0.415 1.00 65.31 173 LYS A N 1
ATOM 1375 C CA . LYS A 1 173 ? -6.139 -13.285 1.814 1.00 65.31 173 LYS A CA 1
ATOM 1376 C C . LYS A 1 173 ? -5.793 -12.127 2.749 1.00 65.31 173 LYS A C 1
ATOM 1378 O O . LYS A 1 173 ? -6.138 -12.165 3.918 1.00 65.31 173 LYS A O 1
ATOM 1383 N N . GLU A 1 174 ? -5.178 -11.079 2.219 1.00 66.62 174 GLU A N 1
ATOM 1384 C CA . GLU A 1 174 ? -4.809 -9.852 2.924 1.00 66.62 174 GLU A CA 1
ATOM 1385 C C . GLU A 1 174 ? -6.043 -9.031 3.354 1.00 66.62 174 GLU A C 1
ATOM 1387 O O . GLU A 1 174 ? -5.978 -8.255 4.304 1.00 66.62 174 GLU A O 1
ATOM 1392 N N . ASN A 1 175 ? -7.191 -9.249 2.695 1.00 66.38 175 ASN A N 1
ATOM 1393 C CA . ASN A 1 175 ? -8.478 -8.667 3.084 1.00 66.38 175 ASN A CA 1
ATOM 1394 C C . ASN A 1 175 ? -9.173 -9.456 4.213 1.00 66.38 175 ASN A C 1
ATOM 1396 O O . ASN A 1 175 ? -10.259 -9.058 4.646 1.00 66.38 175 ASN A O 1
ATOM 1400 N N . GLN A 1 176 ? -8.609 -10.582 4.664 1.00 75.06 176 GLN A N 1
ATOM 1401 C CA . GLN A 1 176 ? -9.135 -11.329 5.805 1.00 75.06 176 GLN A CA 1
ATOM 1402 C C . GLN A 1 176 ? -8.636 -10.719 7.117 1.00 75.06 176 GLN A C 1
ATOM 1404 O O . GLN A 1 176 ? -7.543 -10.150 7.144 1.00 75.06 176 GLN A O 1
ATOM 1409 N N . PRO A 1 177 ? -9.425 -10.825 8.201 1.00 76.75 177 PRO A N 1
ATOM 1410 C CA . PRO A 1 177 ? -8.963 -10.433 9.516 1.00 76.75 177 PRO A CA 1
ATOM 1411 C C . PRO A 1 177 ? -7.649 -11.120 9.890 1.00 76.75 177 PRO A C 1
ATOM 1413 O O . PRO A 1 177 ? -7.563 -12.344 9.796 1.00 76.75 177 PRO A O 1
ATOM 1416 N N . ASP A 1 178 ? -6.650 -10.342 10.300 1.00 71.75 178 ASP A N 1
ATOM 1417 C CA . ASP A 1 178 ? -5.317 -10.851 10.637 1.00 71.75 178 ASP A CA 1
ATOM 1418 C C . ASP A 1 178 ? -4.878 -10.633 12.084 1.00 71.75 178 ASP A C 1
ATOM 1420 O O . ASP A 1 178 ? -3.843 -11.160 12.482 1.00 71.75 178 ASP A O 1
ATOM 1424 N N . TYR A 1 179 ? -5.646 -9.867 12.856 1.00 73.38 179 TYR A N 1
ATOM 1425 C CA . TYR A 1 179 ? -5.643 -9.904 14.314 1.00 73.38 179 TYR A CA 1
ATOM 1426 C C . TYR A 1 179 ? -6.909 -9.229 14.861 1.00 73.38 179 TYR A C 1
ATOM 1428 O O . TYR A 1 179 ? -7.578 -8.438 14.179 1.00 73.38 179 TYR A O 1
ATOM 1436 N N . VAL A 1 180 ? -7.216 -9.486 16.133 1.00 81.88 180 VAL A N 1
ATOM 1437 C CA . VAL A 1 180 ? -8.369 -8.921 16.843 1.00 81.88 180 VAL A CA 1
ATOM 1438 C C . VAL A 1 180 ? -7.916 -8.073 18.032 1.00 81.88 180 VAL A C 1
ATOM 1440 O O . VAL A 1 180 ? -7.180 -8.532 18.905 1.00 81.88 180 VAL A O 1
ATOM 1443 N N . ARG A 1 181 ? -8.391 -6.823 18.109 1.00 81.94 181 ARG A N 1
ATOM 1444 C CA . ARG A 1 181 ? -8.238 -5.962 19.296 1.00 81.94 181 ARG A CA 1
ATOM 1445 C C . ARG A 1 181 ? -9.475 -6.073 20.172 1.00 81.94 181 ARG A C 1
ATOM 1447 O O . ARG A 1 181 ? -10.582 -5.795 19.706 1.00 81.94 181 ARG A O 1
ATOM 1454 N N . LYS A 1 182 ? -9.301 -6.407 21.449 1.00 84.69 182 LYS A N 1
ATOM 1455 C CA . LYS A 1 182 ? -10.383 -6.337 22.437 1.00 84.69 182 LYS A CA 1
ATOM 1456 C C . LYS A 1 182 ? -10.372 -4.975 23.118 1.00 84.69 182 LYS A C 1
ATOM 1458 O O . LYS A 1 182 ? -9.390 -4.599 23.759 1.00 84.69 182 LYS A O 1
ATOM 1463 N N . LEU A 1 183 ? -11.479 -4.249 23.002 1.00 85.56 183 LEU A N 1
ATOM 1464 C CA . LEU A 1 183 ? -11.673 -2.939 23.619 1.00 85.56 183 LEU A CA 1
ATOM 1465 C C . LEU A 1 183 ? -12.785 -3.000 24.664 1.00 85.56 183 LEU A C 1
ATOM 1467 O O . LEU A 1 183 ? -13.819 -3.634 24.447 1.00 85.56 183 LEU A O 1
ATOM 1471 N N . ARG A 1 184 ? -12.602 -2.282 25.770 1.00 85.25 184 ARG A N 1
ATOM 1472 C CA . ARG A 1 184 ? -13.673 -1.939 26.709 1.00 85.25 184 ARG A CA 1
ATOM 1473 C C . ARG A 1 184 ? -14.025 -0.478 26.504 1.00 85.25 184 ARG A C 1
ATOM 1475 O O . ARG A 1 184 ? -13.139 0.370 26.551 1.00 85.25 184 ARG A O 1
ATOM 1482 N N . VAL A 1 185 ? -15.305 -0.184 26.319 1.00 84.00 185 VAL A N 1
ATOM 1483 C CA . VAL A 1 185 ? -15.809 1.189 26.285 1.00 84.00 185 VAL A CA 1
ATOM 1484 C C . VAL A 1 185 ? -16.677 1.426 27.507 1.00 84.00 185 VAL A C 1
ATOM 1486 O O . VAL A 1 185 ? -17.646 0.703 27.727 1.00 84.00 185 VAL A O 1
ATOM 1489 N N . ASP A 1 186 ? -16.310 2.431 28.290 1.00 83.31 186 ASP A N 1
ATOM 1490 C CA . ASP A 1 186 ? -16.994 2.854 29.503 1.00 83.31 186 ASP A CA 1
ATOM 1491 C C . ASP A 1 186 ? -17.693 4.202 29.255 1.00 83.31 186 ASP A C 1
ATOM 1493 O O . ASP A 1 186 ? -17.051 5.201 28.917 1.00 83.31 186 ASP A O 1
ATOM 1497 N N . LEU A 1 187 ? -19.024 4.210 29.358 1.00 79.31 187 LEU A N 1
ATOM 1498 C CA . LEU A 1 187 ? -19.884 5.371 29.107 1.00 79.31 187 LEU A CA 1
ATOM 1499 C C . LEU A 1 187 ? -20.259 6.143 30.380 1.00 79.31 187 LEU A C 1
ATOM 1501 O O . LEU A 1 187 ? -21.076 7.063 30.295 1.00 79.31 187 LEU A O 1
ATOM 1505 N N . ASN A 1 188 ? -19.683 5.807 31.541 1.00 74.75 188 ASN A N 1
ATOM 1506 C CA . ASN A 1 188 ? -19.999 6.475 32.810 1.00 74.75 188 ASN A CA 1
ATOM 1507 C C . ASN A 1 188 ? -19.772 7.993 32.752 1.00 74.75 188 ASN A C 1
ATOM 1509 O O . ASN A 1 188 ? -20.482 8.759 33.403 1.00 74.75 188 ASN A O 1
ATOM 1513 N N . ASN A 1 189 ? -18.839 8.448 31.911 1.00 66.38 189 ASN A N 1
ATOM 1514 C CA . ASN A 1 189 ? -18.737 9.845 31.513 1.00 66.38 189 ASN A CA 1
ATOM 1515 C C . ASN A 1 189 ? -19.370 10.048 30.124 1.00 66.38 189 ASN A C 1
ATOM 1517 O O . ASN A 1 189 ? -18.775 9.720 29.097 1.00 66.38 189 ASN A O 1
ATOM 1521 N N . LYS A 1 190 ? -20.585 10.615 30.094 1.00 62.41 190 LYS A N 1
ATOM 1522 C CA . LYS A 1 190 ? -21.346 10.854 28.853 1.00 62.41 190 LYS A CA 1
ATOM 1523 C C . LYS A 1 190 ? -20.682 11.863 27.907 1.00 62.41 190 LYS A C 1
ATOM 1525 O O . LYS A 1 190 ? -20.954 11.811 26.709 1.00 62.41 190 LYS A O 1
ATOM 1530 N N . GLU A 1 191 ? -19.840 12.762 28.421 1.00 63.06 191 GLU A N 1
ATOM 1531 C CA . GLU A 1 191 ? -19.104 13.741 27.608 1.00 63.06 191 GLU A CA 1
ATOM 1532 C C . GLU A 1 191 ? -17.821 13.146 27.013 1.00 63.06 191 GLU A C 1
ATOM 1534 O O . GLU A 1 191 ? -17.479 13.451 25.871 1.00 63.06 191 GLU A O 1
ATOM 1539 N N . TYR A 1 192 ? -17.154 12.248 27.747 1.00 65.25 192 TYR A N 1
ATOM 1540 C CA . TYR A 1 192 ? -15.902 11.608 27.333 1.00 65.25 192 TYR A CA 1
ATOM 1541 C C . TYR A 1 192 ? -15.941 10.098 27.598 1.00 65.25 192 TYR A C 1
ATOM 1543 O O . TYR A 1 192 ? -15.442 9.642 28.630 1.00 65.25 192 TYR A O 1
ATOM 1551 N N . PRO A 1 193 ? -16.515 9.303 26.678 1.00 73.56 193 PRO A N 1
ATOM 1552 C CA . PRO A 1 193 ? -16.495 7.852 26.797 1.00 73.56 193 PRO A CA 1
ATOM 1553 C C . PRO A 1 193 ? -15.047 7.348 26.817 1.00 73.56 193 PRO A C 1
ATOM 1555 O O . PRO A 1 193 ? -14.260 7.651 25.916 1.00 73.56 193 PRO A O 1
ATOM 1558 N N . MET A 1 194 ? -14.691 6.574 27.841 1.00 79.44 194 MET A N 1
ATOM 1559 C CA . MET A 1 194 ? -13.350 6.015 27.987 1.00 79.44 194 MET A CA 1
ATOM 1560 C C . MET A 1 194 ? -13.233 4.723 27.188 1.00 79.44 194 MET A C 1
ATOM 1562 O O . MET A 1 194 ? -13.996 3.784 27.401 1.00 79.44 194 MET A O 1
ATOM 1566 N N . VAL A 1 195 ? -12.253 4.659 26.289 1.00 76.88 195 VAL A N 1
ATOM 1567 C CA . VAL A 1 195 ? -11.904 3.436 25.560 1.00 76.88 195 VAL A CA 1
ATOM 1568 C C . VAL A 1 195 ? -10.601 2.895 26.139 1.00 76.88 195 VAL A C 1
ATOM 1570 O O . VAL A 1 195 ? -9.570 3.560 26.065 1.00 76.88 195 VAL A O 1
ATOM 1573 N N . THR A 1 196 ? -10.650 1.694 26.709 1.00 77.00 196 THR A N 1
ATOM 1574 C CA . THR A 1 196 ? -9.494 1.011 27.296 1.00 77.00 196 THR A CA 1
ATOM 1575 C C . THR A 1 196 ? -9.156 -0.225 26.476 1.00 77.00 196 THR A C 1
ATOM 1577 O O . THR A 1 196 ? -10.031 -1.028 26.139 1.00 77.00 196 THR A O 1
ATOM 1580 N N . TYR A 1 197 ? -7.872 -0.388 26.174 1.00 67.31 197 TYR A N 1
ATOM 1581 C CA . TYR A 1 197 ? -7.355 -1.567 25.497 1.00 67.31 197 TYR A CA 1
ATOM 1582 C C . TYR A 1 197 ? -7.248 -2.736 26.475 1.00 67.31 197 TYR A C 1
ATOM 1584 O O . TYR A 1 197 ? -6.704 -2.566 27.566 1.00 67.31 197 TYR A O 1
ATOM 1592 N N . ILE A 1 198 ? -7.772 -3.903 26.100 1.00 62.66 198 ILE A N 1
ATOM 1593 C CA . ILE A 1 198 ? -7.765 -5.085 26.969 1.00 62.66 198 ILE A CA 1
ATOM 1594 C C . ILE A 1 198 ? -6.715 -6.091 26.499 1.00 62.66 198 ILE A C 1
ATOM 1596 O O . ILE A 1 198 ? -5.935 -6.565 27.315 1.00 62.66 198 ILE A O 1
ATOM 1600 N N . GLU A 1 199 ? -6.686 -6.424 25.202 1.00 68.19 199 GLU A N 1
ATOM 1601 C CA . GLU A 1 199 ? -5.869 -7.535 24.692 1.00 68.19 199 GLU A CA 1
ATOM 1602 C C . GLU A 1 199 ? -5.733 -7.506 23.157 1.00 68.19 199 GLU A C 1
ATOM 1604 O O . GLU A 1 199 ? -6.614 -6.982 22.464 1.00 68.19 199 GLU A O 1
ATOM 1609 N N . MET A 1 200 ? -4.645 -8.083 22.630 1.00 61.03 200 MET A N 1
ATOM 1610 C CA . MET A 1 200 ? -4.470 -8.409 21.206 1.00 61.03 200 MET A CA 1
ATOM 1611 C C . MET A 1 200 ? -4.449 -9.924 21.031 1.00 61.03 200 MET A C 1
ATOM 1613 O O . MET A 1 200 ? -3.657 -10.594 21.689 1.00 61.03 200 MET A O 1
ATOM 1617 N N . GLU A 1 201 ? -5.276 -10.442 20.129 1.00 62.25 201 GLU A N 1
ATOM 1618 C CA . GLU A 1 201 ? -5.262 -11.849 19.718 1.00 62.25 201 GLU A CA 1
ATOM 1619 C C . GLU A 1 201 ? -4.813 -11.939 18.249 1.00 62.25 201 GLU A C 1
ATOM 1621 O O . GLU A 1 201 ? -5.367 -11.196 17.433 1.00 62.25 201 GLU A O 1
ATOM 1626 N N . PRO A 1 202 ? -3.810 -12.773 17.912 1.00 57.94 202 PR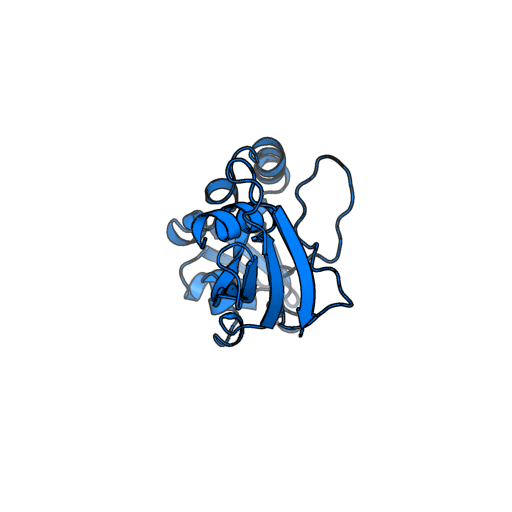O A N 1
ATOM 1627 C CA . PRO A 1 202 ? -3.435 -13.054 16.526 1.00 57.94 202 PRO A CA 1
ATOM 1628 C C . PRO A 1 202 ? -4.501 -13.871 15.784 1.00 57.94 202 PRO A C 1
ATOM 1630 O O . PRO A 1 202 ? -5.275 -14.601 16.448 1.00 57.94 202 PRO A O 1
#

Sequence (202 aa):
MERIIRNHLEPTKELYALALQTGEVTLPLGGKYPHVTYPVPGGTETPISNVWIVNGNYMGKTYECHGCDSCMKCYQDAGLITYNIVRRDSTSVRSTVCLTEKGKQYLIERHISGFHPIINAWRRREQLEVVLVAKEKFDLEIHPSDTTEIYHCKVHRKLEITPFIEALGATGKENQPDYVRKLRVDLNNKEYPMVTYIEMEP

Foldseek 3Di:
DVVQVCVVCVVVKDFDKAWDAAFKDKAWAPPPDDAPPDDDQDDPPPPPPADDQDDDDDHDDRNPPSVHPLLQVLCVVLVQKDWAFPDDDPTITIIGIDGDPNNVCQQCCVVDPPRPPRQVVCCVPRVITMGTFKIKDWDKDWDDDPDPFKIKMKTFIAIHGDSSVVSVPDPCCRRGRRKIWIWMWGCPPVVDIDIDTDDIGD

Secondary structure (DSSP, 8-state):
-HHHHHHHHGGG--EEEEEEE-EEEEEEPTTSS-----PPS--TTS--------SS------------HHHHHHHHHTTSEEEEEEEE-SSEEEEEEEE-HHHHTTBGGGTSSS-HHHHHHHHHHH-EEEEEEEEEEEEEEEEE-SSTTEEEEEEEEEEEE-HHHHTTT--SGGGS--EEEEEEEE-SSSSS-EEEEEEEE-

Radius of gyration: 20.44 Å; chains: 1; bounding box: 48×33×57 Å

Organism: NCBI:txid47678